Protein AF-0000000072448322 (afdb_homodimer)

InterPro domains:
  IPR011146 HIT-like domain [PS51084] (14-122)
  IPR036265 HIT-like superfamily [G3DSA:3.30.428.10] (15-160)
  IPR036265 HIT-like superfamily [SSF54197] (13-141)

Structure (mmCIF, N/CA/C/O backbone):
data_AF-0000000072448322-model_v1
#
loop_
_entity.id
_entity.type
_entity.pdbx_description
1 polymer "Adenosine 5'-monophosphoramidase HINT3-like"
#
loop_
_atom_site.group_PDB
_atom_site.id
_atom_site.type_symbol
_atom_site.label_atom_id
_atom_site.label_alt_id
_atom_site.label_comp_id
_atom_site.label_asym_id
_atom_site.label_entity_id
_atom_site.label_seq_id
_atom_site.pdbx_PDB_ins_code
_atom_site.Cartn_x
_atom_site.Cartn_y
_atom_site.Cartn_z
_atom_site.occupancy
_atom_site.B_iso_or_equiv
_atom_site.auth_seq_id
_atom_site.auth_comp_id
_atom_site.auth_asym_id
_atom_site.auth_atom_id
_atom_site.pdbx_PDB_model_num
ATOM 1 N N . MET A 1 1 ? 18.031 5.234 12.227 1 37.16 1 MET A N 1
ATOM 2 C CA . MET A 1 1 ? 16.719 5.637 11.703 1 37.16 1 MET A CA 1
ATOM 3 C C . MET A 1 1 ? 16.281 4.695 10.586 1 37.16 1 MET A C 1
ATOM 5 O O . MET A 1 1 ? 15.133 4.242 10.57 1 37.16 1 MET A O 1
ATOM 9 N N . ALA A 1 2 ? 17.234 4.391 9.703 1 49.28 2 ALA A N 1
ATOM 10 C CA . ALA A 1 2 ? 16.969 3.486 8.586 1 49.28 2 ALA A CA 1
ATOM 11 C C . ALA A 1 2 ? 16.656 2.076 9.078 1 49.28 2 ALA A C 1
ATOM 13 O O . ALA A 1 2 ? 15.719 1.437 8.609 1 49.28 2 ALA A O 1
ATOM 14 N N . ALA A 1 3 ? 17.391 1.714 10.086 1 51.31 3 ALA A N 1
ATOM 15 C CA . ALA A 1 3 ? 17.234 0.369 10.633 1 51.31 3 ALA A CA 1
ATOM 16 C C . ALA A 1 3 ? 15.867 0.202 11.289 1 51.31 3 ALA A C 1
ATOM 18 O O . ALA A 1 3 ? 15.227 -0.843 11.148 1 51.31 3 ALA A O 1
ATOM 19 N N . ALA A 1 4 ? 15.484 1.212 12.055 1 56.09 4 ALA A N 1
ATOM 20 C CA . ALA A 1 4 ? 14.18 1.17 12.703 1 56.09 4 ALA A CA 1
ATOM 21 C C . ALA A 1 4 ? 13.055 1.029 11.68 1 56.09 4 ALA A C 1
ATOM 23 O O . ALA A 1 4 ? 12.109 0.274 11.898 1 56.09 4 ALA A O 1
ATOM 24 N N . GLY A 1 5 ? 13.289 1.684 10.539 1 66.38 5 GLY A N 1
ATOM 25 C CA . GLY A 1 5 ? 12.305 1.601 9.469 1 66.38 5 GLY A CA 1
ATOM 26 C C . GLY A 1 5 ? 12.141 0.196 8.922 1 66.38 5 GLY A C 1
ATOM 27 O O . GLY A 1 5 ? 11.016 -0.284 8.758 1 66.38 5 GLY A O 1
ATOM 28 N N . LEU A 1 6 ? 13.297 -0.452 8.805 1 71.56 6 LEU A N 1
ATOM 29 C CA . LEU A 1 6 ? 13.266 -1.809 8.273 1 71.56 6 LEU A CA 1
ATOM 30 C C . LEU A 1 6 ? 12.664 -2.777 9.281 1 71.56 6 LEU A C 1
ATOM 32 O O . LEU A 1 6 ? 11.875 -3.652 8.914 1 71.56 6 LEU A O 1
ATOM 36 N N . ASN A 1 7 ? 13.016 -2.607 10.5 1 79.62 7 ASN A N 1
ATOM 37 C CA . ASN A 1 7 ? 12.492 -3.477 11.547 1 79.62 7 ASN A CA 1
ATOM 38 C C . ASN A 1 7 ? 10.969 -3.363 11.664 1 79.62 7 ASN A C 1
ATOM 40 O O . ASN A 1 7 ? 10.281 -4.371 11.805 1 79.62 7 ASN A O 1
ATOM 44 N N . ASN A 1 8 ? 10.531 -2.225 11.547 1 84.31 8 ASN A N 1
ATOM 45 C CA . ASN A 1 8 ? 9.086 -2.021 11.617 1 84.31 8 ASN A CA 1
ATOM 46 C C . ASN A 1 8 ? 8.375 -2.619 10.406 1 84.31 8 ASN A C 1
ATOM 48 O O . ASN A 1 8 ? 7.285 -3.176 10.531 1 84.31 8 ASN A O 1
ATOM 52 N N . ARG A 1 9 ? 9.117 -2.537 9.297 1 85.44 9 ARG A N 1
ATOM 53 C CA . ARG A 1 9 ? 8.531 -3.09 8.086 1 85.44 9 ARG A CA 1
ATOM 54 C C . ARG A 1 9 ? 8.336 -4.598 8.203 1 85.44 9 ARG A C 1
ATOM 56 O O . ARG A 1 9 ? 7.324 -5.137 7.758 1 85.44 9 ARG A O 1
ATOM 63 N N . ILE A 1 10 ? 9.281 -5.172 8.875 1 91.5 10 ILE A N 1
ATOM 64 C CA . ILE A 1 10 ? 9.211 -6.617 9.055 1 91.5 10 ILE A CA 1
ATOM 65 C C . ILE A 1 10 ? 8.211 -6.957 10.156 1 91.5 10 ILE A C 1
ATOM 67 O O . ILE A 1 10 ? 7.363 -7.832 9.992 1 91.5 10 ILE A O 1
ATOM 71 N N . LYS A 1 11 ? 8.297 -6.238 11.242 1 92.69 11 LYS A N 1
ATOM 72 C CA . LYS A 1 11 ? 7.484 -6.512 12.43 1 92.69 11 LYS A CA 1
ATOM 73 C C . LYS A 1 11 ? 5.996 -6.363 12.125 1 92.69 11 LYS A C 1
ATOM 75 O O . LYS A 1 11 ? 5.176 -7.125 12.641 1 92.69 11 LYS A O 1
ATOM 80 N N . PHE A 1 12 ? 5.688 -5.484 11.273 1 94.62 12 PHE A N 1
ATOM 81 C CA . PHE A 1 12 ? 4.285 -5.191 11.016 1 94.62 12 PHE A CA 1
ATOM 82 C C . PHE A 1 12 ? 3.873 -5.672 9.625 1 94.62 12 PHE A C 1
ATOM 84 O O . PHE A 1 12 ? 2.93 -5.145 9.039 1 94.62 12 PHE A O 1
ATOM 91 N N . CYS A 1 13 ? 4.555 -6.66 9.133 1 95.25 13 CYS A N 1
ATOM 92 C CA . CYS A 1 13 ? 4.23 -7.281 7.852 1 95.25 13 CYS A CA 1
ATOM 93 C C . CYS A 1 13 ? 3.502 -8.602 8.055 1 95.25 13 CYS A C 1
ATOM 95 O O . CYS A 1 13 ? 4.094 -9.578 8.531 1 95.25 13 CYS A O 1
ATOM 97 N N . ILE A 1 14 ? 2.303 -8.609 7.656 1 94.94 14 ILE A N 1
ATOM 98 C CA . ILE A 1 14 ? 1.477 -9.797 7.852 1 94.94 14 ILE A CA 1
ATOM 99 C C . ILE A 1 14 ? 2.09 -10.984 7.105 1 94.94 14 ILE A C 1
ATOM 101 O O . ILE A 1 14 ? 2.029 -12.117 7.574 1 94.94 14 ILE A O 1
ATOM 105 N N . PHE A 1 15 ? 2.771 -10.742 5.98 1 97 15 PHE A N 1
ATOM 106 C CA . PHE A 1 15 ? 3.314 -11.844 5.191 1 97 15 PHE A CA 1
ATOM 107 C C . PHE A 1 15 ? 4.625 -12.344 5.793 1 97 15 PHE A C 1
ATOM 109 O O . PHE A 1 15 ? 4.934 -13.531 5.7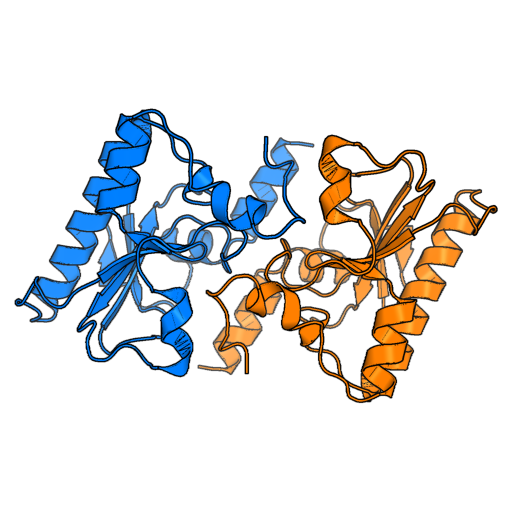19 1 97 15 PHE A O 1
ATOM 116 N N . CYS A 1 16 ? 5.348 -11.484 6.461 1 97.31 16 CYS A N 1
ATOM 117 C CA . CYS A 1 16 ? 6.461 -11.977 7.27 1 97.31 16 CYS A CA 1
ATOM 118 C C . CYS A 1 16 ? 5.961 -12.867 8.398 1 97.31 16 CYS A C 1
ATOM 120 O O . CYS A 1 16 ? 6.566 -13.906 8.688 1 97.31 16 CYS A O 1
ATOM 122 N N . HIS A 1 17 ? 4.875 -12.383 8.961 1 96.94 17 HIS A N 1
ATOM 123 C CA . HIS A 1 17 ? 4.281 -13.148 10.047 1 96.94 17 HIS A CA 1
ATOM 124 C C . HIS A 1 17 ? 3.85 -14.531 9.578 1 96.94 17 HIS A C 1
ATOM 126 O O . HIS A 1 17 ? 4.121 -15.531 10.25 1 96.94 17 HIS A O 1
ATOM 132 N N . ILE A 1 18 ? 3.271 -14.633 8.453 1 96.88 18 ILE A N 1
ATOM 133 C CA . ILE A 1 18 ? 2.834 -15.906 7.895 1 96.88 18 ILE A CA 1
ATOM 134 C C . ILE A 1 18 ? 4.051 -16.75 7.531 1 96.88 18 ILE A C 1
ATOM 136 O O . ILE A 1 18 ? 4.117 -17.938 7.871 1 96.88 18 ILE A O 1
ATOM 140 N N . ALA A 1 19 ? 5.027 -16.141 6.891 1 97.44 19 ALA A N 1
ATOM 141 C CA . ALA A 1 19 ? 6.211 -16.859 6.406 1 97.44 19 ALA A CA 1
ATOM 142 C C . ALA A 1 19 ? 7.02 -17.422 7.566 1 97.44 19 ALA A C 1
ATOM 144 O O . ALA A 1 19 ? 7.711 -18.438 7.414 1 97.44 19 ALA A O 1
ATOM 145 N N . SER A 1 20 ? 6.91 -16.797 8.688 1 95.5 20 SER A N 1
ATOM 146 C CA . SER A 1 20 ? 7.652 -17.25 9.859 1 95.5 20 SER A CA 1
ATOM 147 C C . SER A 1 20 ? 7.004 -18.484 10.484 1 95.5 20 SER A C 1
ATOM 149 O O . SER A 1 20 ? 7.617 -19.172 11.305 1 95.5 20 SER A O 1
ATOM 151 N N . GLY A 1 21 ? 5.746 -18.719 10.172 1 94.19 21 GLY A N 1
ATOM 152 C CA . GLY A 1 21 ? 5.027 -19.859 10.727 1 94.19 21 GLY A CA 1
ATOM 153 C C . GLY A 1 21 ? 4.23 -19.5 11.969 1 94.19 21 GLY A C 1
ATOM 154 O O . GLY A 1 21 ? 3.627 -20.375 12.594 1 94.19 21 GLY A O 1
ATOM 155 N N . GLU A 1 22 ? 4.18 -18.234 12.289 1 91 22 GLU A N 1
ATOM 156 C CA . GLU A 1 22 ? 3.529 -17.797 13.523 1 91 22 GLU A CA 1
ATOM 157 C C . GLU A 1 22 ? 2.031 -17.609 13.312 1 91 22 GLU A C 1
ATOM 159 O O . GLU A 1 22 ? 1.263 -17.594 14.281 1 91 22 GLU A O 1
ATOM 164 N N . ASP A 1 23 ? 1.654 -17.406 12.117 1 92.31 23 ASP A N 1
ATOM 165 C CA . ASP A 1 23 ? 0.237 -17.188 11.844 1 92.31 23 ASP A CA 1
ATOM 166 C C . ASP A 1 23 ? -0.539 -18.5 11.875 1 92.31 23 ASP A C 1
ATOM 168 O O . ASP A 1 23 ? -0.224 -19.422 11.125 1 92.31 23 ASP A O 1
ATOM 172 N N . LYS A 1 24 ? -1.585 -18.578 12.586 1 90.19 24 LYS A N 1
ATOM 173 C CA . LYS A 1 24 ? -2.352 -19.812 12.719 1 90.19 24 LYS A CA 1
ATOM 174 C C . LYS A 1 24 ? -3.564 -19.812 11.789 1 90.19 24 LYS A C 1
ATOM 176 O O . LYS A 1 24 ? -4.219 -20.844 11.609 1 90.19 24 LYS A O 1
ATOM 181 N N . GLU A 1 25 ? -3.801 -18.719 11.203 1 91.62 25 GLU A N 1
ATOM 182 C CA . GLU A 1 25 ? -5.004 -18.594 10.383 1 91.62 25 GLU A CA 1
ATOM 183 C C . GLU A 1 25 ? -4.707 -18.922 8.922 1 91.62 25 GLU A C 1
ATOM 185 O O . GLU A 1 25 ? -5.543 -19.5 8.227 1 91.62 25 GLU A O 1
ATOM 190 N N . ALA A 1 26 ? -3.475 -18.562 8.438 1 94.44 26 ALA A N 1
ATOM 191 C CA . ALA A 1 26 ? -3.125 -18.781 7.039 1 94.44 26 ALA A CA 1
ATOM 192 C C . ALA A 1 26 ? -3.072 -20.266 6.711 1 94.44 26 ALA A C 1
ATOM 194 O O . ALA A 1 26 ? -2.562 -21.062 7.5 1 94.44 26 ALA A O 1
ATOM 195 N N . GLU A 1 27 ? -3.635 -20.641 5.602 1 96.69 27 GLU A N 1
ATOM 196 C CA . GLU A 1 27 ? -3.562 -22.016 5.121 1 96.69 27 GLU A CA 1
ATOM 197 C C . GLU A 1 27 ? -2.322 -22.234 4.262 1 96.69 27 GLU A C 1
ATOM 199 O O . GLU A 1 27 ? -2.365 -22.047 3.043 1 96.69 27 GLU A O 1
ATOM 204 N N . ILE A 1 28 ? -1.322 -22.781 4.914 1 97.88 28 ILE A N 1
ATOM 205 C CA . ILE A 1 28 ? -0.071 -23.047 4.215 1 97.88 28 ILE A CA 1
ATOM 206 C C . ILE A 1 28 ? -0.202 -24.328 3.393 1 97.88 28 ILE A C 1
ATOM 208 O O . ILE A 1 28 ? -0.58 -25.375 3.922 1 97.88 28 ILE A O 1
ATOM 212 N N . VAL A 1 29 ? 0.11 -24.219 2.125 1 98.31 29 VAL A N 1
ATOM 213 C CA . VAL A 1 29 ? -0.081 -25.359 1.244 1 98.31 29 VAL A CA 1
ATOM 214 C C . VAL A 1 29 ? 1.268 -26.016 0.942 1 98.31 29 VAL A C 1
ATOM 216 O O . VAL A 1 29 ? 1.339 -27.219 0.679 1 98.31 29 VAL A O 1
ATOM 219 N N . LYS A 1 30 ? 2.291 -25.25 0.888 1 98.44 30 LYS A N 1
ATOM 220 C CA . LYS A 1 30 ? 3.646 -25.734 0.62 1 98.44 30 LYS A CA 1
ATOM 221 C C . LYS A 1 30 ? 4.688 -24.766 1.191 1 98.44 30 LYS A C 1
ATOM 223 O O . LYS A 1 30 ? 4.469 -23.562 1.215 1 98.44 30 LYS A O 1
ATOM 228 N N . LYS A 1 31 ? 5.754 -25.328 1.723 1 98.25 31 LYS A N 1
ATOM 229 C CA . LYS A 1 31 ? 6.812 -24.469 2.252 1 98.25 31 LYS A CA 1
ATOM 230 C C . LYS A 1 31 ? 8.172 -25.156 2.168 1 98.25 31 LYS A C 1
ATOM 232 O O . LYS A 1 31 ? 8.25 -26.391 2.166 1 98.25 31 LYS A O 1
ATOM 237 N N . ASN A 1 32 ? 9.203 -24.438 1.975 1 97.94 32 ASN A N 1
ATOM 238 C CA . ASN A 1 32 ? 10.586 -24.844 2.188 1 97.94 32 ASN A CA 1
ATOM 239 C C . ASN A 1 32 ? 11.375 -23.781 2.934 1 97.94 32 ASN A C 1
ATOM 241 O O . ASN A 1 32 ? 10.797 -22.891 3.574 1 97.94 32 ASN A O 1
ATOM 245 N N . GLU A 1 33 ? 12.672 -23.828 2.879 1 97.19 33 GLU A N 1
ATOM 246 C CA . GLU A 1 33 ? 13.5 -22.922 3.674 1 97.19 33 GLU A CA 1
ATOM 247 C C . GLU A 1 33 ? 13.383 -21.484 3.176 1 97.19 33 GLU A C 1
ATOM 249 O O . GLU A 1 33 ? 13.516 -20.531 3.957 1 97.19 33 GLU A O 1
ATOM 254 N N . GLU A 1 34 ? 13.016 -21.281 1.95 1 98.38 34 GLU A N 1
ATOM 255 C CA . GLU A 1 34 ? 13.133 -19.953 1.33 1 98.38 34 GLU A CA 1
ATOM 256 C C . GLU A 1 34 ? 11.758 -19.391 0.985 1 98.38 34 GLU A C 1
ATOM 258 O O . GLU A 1 34 ? 11.586 -18.172 0.896 1 98.38 34 GLU A O 1
ATOM 263 N N . LEU A 1 35 ? 10.789 -20.312 0.809 1 98.88 35 LEU A N 1
ATOM 264 C CA . LEU A 1 35 ? 9.5 -19.906 0.271 1 98.88 35 LEU A CA 1
ATOM 265 C C . LEU A 1 35 ? 8.359 -20.531 1.069 1 98.88 35 LEU A C 1
ATOM 267 O O . LEU A 1 35 ? 8.508 -21.609 1.628 1 98.88 35 LEU A O 1
ATOM 271 N N . VAL A 1 36 ? 7.281 -19.797 1.095 1 98.81 36 VAL A N 1
ATOM 272 C CA . VAL A 1 36 ? 6.02 -20.281 1.64 1 98.81 36 VAL A CA 1
ATOM 273 C C . VAL A 1 36 ? 4.891 -20.016 0.646 1 98.81 36 VAL A C 1
ATOM 275 O O . VAL A 1 36 ? 4.828 -18.953 0.039 1 98.81 36 VAL A O 1
ATOM 278 N N . CYS A 1 37 ? 4.055 -20.938 0.458 1 98.88 37 CYS A N 1
ATOM 279 C CA . CYS A 1 37 ? 2.867 -20.828 -0.379 1 98.88 37 CYS A CA 1
ATOM 280 C C . CYS A 1 37 ? 1.598 -21.016 0.442 1 98.88 37 CYS A C 1
ATOM 282 O O . CYS A 1 37 ? 1.484 -21.984 1.192 1 98.88 37 CYS A O 1
ATOM 284 N N . PHE A 1 38 ? 0.675 -20.094 0.348 1 98.75 38 PHE A N 1
ATOM 285 C CA . PHE A 1 38 ? -0.563 -20.188 1.113 1 98.75 38 PHE A CA 1
ATOM 286 C C . PHE A 1 38 ? -1.738 -19.656 0.305 1 98.75 38 PHE A C 1
ATOM 288 O O . PHE A 1 38 ? -1.545 -19.016 -0.735 1 98.75 38 PHE A O 1
ATOM 295 N N . LYS A 1 39 ? -2.918 -19.891 0.735 1 98.38 39 LYS A N 1
ATOM 296 C CA . LYS A 1 39 ? -4.125 -19.484 0.026 1 98.38 39 LYS A CA 1
ATOM 297 C C . LYS A 1 39 ? -4.41 -18 0.252 1 98.38 39 LYS A C 1
ATOM 299 O O . LYS A 1 39 ? -4.293 -17.5 1.374 1 98.38 39 LYS A O 1
ATOM 304 N N . ASP A 1 40 ? -4.66 -17.328 -0.827 1 97.56 40 ASP A N 1
ATOM 305 C CA . ASP A 1 40 ? -5.129 -15.945 -0.667 1 97.56 40 ASP A CA 1
ATOM 306 C C . ASP A 1 40 ? -6.449 -15.906 0.097 1 97.56 40 ASP A C 1
ATOM 308 O O . ASP A 1 40 ? -7.34 -16.719 -0.145 1 97.56 40 ASP A O 1
ATOM 312 N N . ILE A 1 41 ? -6.605 -14.984 0.931 1 93.75 41 ILE A N 1
ATOM 313 C CA . ILE A 1 41 ? -7.797 -14.898 1.771 1 93.75 41 ILE A CA 1
ATOM 314 C C . ILE A 1 41 ? -8.945 -14.297 0.974 1 93.75 41 ILE A C 1
ATOM 316 O O . ILE A 1 41 ? -10.109 -14.414 1.367 1 93.75 41 ILE A O 1
ATOM 320 N N . ASN A 1 42 ? -8.633 -13.547 -0.054 1 93 42 ASN A N 1
ATOM 321 C CA . ASN A 1 42 ? -9.602 -12.992 -0.985 1 93 42 ASN A CA 1
ATOM 322 C C . ASN A 1 42 ? -9.383 -13.5 -2.404 1 93 42 ASN A C 1
ATOM 324 O O . ASN A 1 42 ? -8.992 -12.734 -3.291 1 93 42 ASN A O 1
ATOM 328 N N . PRO A 1 43 ? -9.75 -14.719 -2.6 1 97.69 43 PRO A N 1
ATOM 329 C CA . PRO A 1 43 ? -9.398 -15.344 -3.877 1 97.69 43 PRO A CA 1
ATOM 330 C C . PRO A 1 43 ? -10.133 -14.711 -5.059 1 97.69 43 PRO A C 1
ATOM 332 O O . PRO A 1 43 ? -11.336 -14.453 -4.98 1 97.69 43 PRO A O 1
ATOM 335 N N . ALA A 1 44 ? -9.422 -14.453 -6.148 1 98.19 44 ALA A N 1
ATOM 336 C CA . ALA A 1 44 ? -9.969 -13.922 -7.402 1 98.19 44 ALA A CA 1
ATOM 337 C C . ALA A 1 44 ? -10.352 -15.055 -8.352 1 98.19 44 ALA A C 1
ATOM 339 O O . ALA A 1 44 ? -11.07 -14.836 -9.328 1 98.19 44 ALA A O 1
ATOM 340 N N . ALA A 1 45 ? -9.922 -16.234 -8.125 1 98.44 45 ALA A N 1
ATOM 341 C CA . ALA A 1 45 ? -10.164 -17.453 -8.898 1 98.44 45 ALA A CA 1
ATOM 342 C C . ALA A 1 45 ? -10.281 -18.672 -7.98 1 98.44 45 ALA A C 1
ATOM 344 O O . ALA A 1 45 ? -9.914 -18.609 -6.805 1 98.44 45 ALA A O 1
ATOM 345 N N . PRO A 1 46 ? -10.852 -19.766 -8.484 1 98.19 46 PRO A N 1
ATOM 346 C CA . PRO A 1 46 ? -10.992 -20.953 -7.645 1 98.19 46 PRO A CA 1
ATOM 347 C C . PRO A 1 46 ? -9.672 -21.375 -7 1 98.19 46 PRO A C 1
ATOM 349 O O . PRO A 1 46 ? -9.648 -21.766 -5.828 1 98.19 46 PRO A O 1
ATOM 352 N N . HIS A 1 47 ? -8.633 -21.391 -7.723 1 98.62 47 HIS A N 1
ATOM 353 C CA . HIS A 1 47 ? -7.289 -21.547 -7.18 1 98.62 47 HIS A CA 1
ATOM 354 C C . HIS A 1 47 ? -6.523 -20.234 -7.184 1 98.62 47 HIS A C 1
ATOM 356 O O . HIS A 1 47 ? -6.273 -19.656 -8.242 1 98.62 47 HIS A O 1
ATOM 362 N N . HIS A 1 48 ? -6.285 -19.688 -6.043 1 98.88 48 HIS A N 1
ATOM 363 C CA . HIS A 1 48 ? -5.516 -18.469 -5.852 1 98.88 48 HIS A CA 1
ATOM 364 C C . HIS A 1 48 ? -4.559 -18.594 -4.668 1 98.88 48 HIS A C 1
ATOM 366 O O . HIS A 1 48 ? -4.988 -18.578 -3.514 1 98.88 48 HIS A O 1
ATOM 372 N N . TYR A 1 49 ? -3.354 -18.781 -4.965 1 98.88 49 TYR A N 1
ATOM 373 C CA . TYR A 1 49 ? -2.295 -18.984 -3.98 1 98.88 49 TYR A CA 1
ATOM 374 C C . TYR A 1 49 ? -1.263 -17.859 -4.062 1 98.88 49 TYR A C 1
ATOM 376 O O . TYR A 1 49 ? -1.1 -17.234 -5.109 1 98.88 49 TYR A O 1
ATOM 384 N N . LEU A 1 50 ? -0.649 -17.641 -2.988 1 98.94 50 LEU A N 1
ATOM 385 C CA . LEU A 1 50 ? 0.45 -16.688 -2.9 1 98.94 50 LEU A CA 1
ATOM 386 C C . LEU A 1 50 ? 1.753 -17.391 -2.535 1 98.94 50 LEU A C 1
ATOM 388 O O . LEU A 1 50 ? 1.794 -18.172 -1.587 1 98.94 50 LEU A O 1
ATOM 392 N N . VAL A 1 51 ? 2.732 -17.172 -3.328 1 98.94 51 VAL A N 1
ATOM 393 C CA . VAL A 1 51 ? 4.074 -17.641 -2.986 1 98.94 51 VAL A CA 1
ATOM 394 C C . VAL A 1 51 ? 4.918 -16.469 -2.494 1 98.94 51 VAL A C 1
ATOM 396 O O . VAL A 1 51 ? 5.078 -15.469 -3.201 1 98.94 51 VAL A O 1
ATOM 399 N N . VAL A 1 52 ? 5.492 -16.594 -1.316 1 98.81 52 VAL A N 1
ATOM 400 C CA . VAL A 1 52 ? 6.184 -15.477 -0.685 1 98.81 52 VAL A CA 1
ATOM 401 C C . VAL A 1 52 ? 7.562 -15.922 -0.208 1 98.81 52 VAL A C 1
ATOM 403 O O . VAL A 1 52 ? 7.715 -17.031 0.327 1 98.81 52 VAL A O 1
ATOM 406 N N . PRO A 1 53 ? 8.633 -15.094 -0.454 1 98.81 53 PRO A N 1
ATOM 407 C CA . PRO A 1 53 ? 9.914 -15.406 0.193 1 98.81 53 PRO A CA 1
ATOM 408 C C . PRO A 1 53 ? 9.867 -15.219 1.708 1 98.81 53 PRO A C 1
ATOM 410 O O . PRO A 1 53 ? 9.117 -14.375 2.207 1 98.81 53 PRO A O 1
ATOM 413 N N . THR A 1 54 ? 10.664 -16 2.432 1 98.19 54 THR A N 1
ATOM 414 C CA . THR A 1 54 ? 10.766 -15.852 3.879 1 98.19 54 THR A CA 1
ATOM 415 C C . THR A 1 54 ? 11.508 -14.562 4.238 1 98.19 54 THR A C 1
ATOM 417 O O . THR A 1 54 ? 11.273 -13.984 5.301 1 98.19 54 THR A O 1
ATOM 420 N N . GLN A 1 55 ? 12.383 -14.211 3.33 1 97.19 55 GLN A N 1
ATOM 421 C CA . GLN A 1 55 ? 13.023 -12.906 3.479 1 97.19 55 GLN A CA 1
ATOM 422 C C . GLN A 1 55 ? 12.094 -11.781 3.02 1 97.19 55 GLN A C 1
ATOM 424 O O . GLN A 1 55 ? 11.43 -11.898 1.989 1 97.19 55 GLN A O 1
ATOM 429 N N . HIS A 1 56 ? 12.086 -10.742 3.799 1 97.62 56 HIS A N 1
ATOM 430 C CA . HIS A 1 56 ? 11.227 -9.617 3.438 1 97.62 56 HIS A CA 1
ATOM 431 C C . HIS A 1 56 ? 11.812 -8.828 2.273 1 97.62 56 HIS A C 1
ATOM 433 O O . HIS A 1 56 ? 12.867 -8.211 2.406 1 97.62 56 HIS A O 1
ATOM 439 N N . ILE A 1 57 ? 11.195 -8.93 1.147 1 97.06 57 ILE A N 1
ATOM 440 C CA . ILE A 1 57 ? 11.406 -8.086 -0.02 1 97.06 57 ILE A CA 1
ATOM 441 C C . ILE A 1 57 ? 10.141 -7.285 -0.32 1 97.06 57 ILE A C 1
ATOM 443 O O . ILE A 1 57 ? 9.055 -7.852 -0.416 1 97.06 57 ILE A O 1
ATOM 447 N N . VAL A 1 58 ? 10.227 -6.055 -0.543 1 95.38 58 VAL A N 1
ATOM 448 C CA . VAL A 1 58 ? 9.07 -5.164 -0.529 1 95.38 58 VAL A CA 1
ATOM 449 C C . VAL A 1 58 ? 8.172 -5.461 -1.728 1 95.38 58 VAL A C 1
ATOM 451 O O . VAL A 1 58 ? 6.969 -5.672 -1.571 1 95.38 58 VAL A O 1
ATOM 454 N N . SER A 1 59 ? 8.672 -5.41 -2.904 1 95.31 59 SER A N 1
ATOM 455 C CA . SER A 1 59 ? 7.906 -5.582 -4.133 1 95.31 59 SER A CA 1
ATOM 456 C C . SER A 1 59 ? 8.805 -5.98 -5.297 1 95.31 59 SER A C 1
ATOM 458 O O . SER A 1 59 ? 10.016 -6.148 -5.121 1 95.31 59 SER A O 1
ATOM 460 N N . CYS A 1 60 ? 8.148 -6.109 -6.449 1 95.5 60 CYS A N 1
ATOM 461 C CA . CYS A 1 60 ? 8.93 -6.48 -7.621 1 95.5 60 CYS A CA 1
ATOM 462 C C . CYS A 1 60 ? 9.883 -5.359 -8.023 1 95.5 60 CYS A C 1
ATOM 464 O O . CYS A 1 60 ? 10.883 -5.602 -8.703 1 95.5 60 CYS A O 1
ATOM 466 N N . SER A 1 61 ? 9.648 -4.141 -7.586 1 91.62 61 SER A N 1
ATOM 467 C CA . SER A 1 61 ? 10.516 -3.01 -7.902 1 91.62 61 SER A CA 1
ATOM 468 C C . SER A 1 61 ? 11.828 -3.086 -7.133 1 91.62 61 SER A C 1
ATOM 470 O O . SER A 1 61 ? 12.789 -2.389 -7.465 1 91.62 61 SER A O 1
ATOM 472 N N . SER A 1 62 ? 11.859 -3.895 -6.129 1 93.69 62 SER A N 1
ATOM 473 C CA . SER A 1 62 ? 13.062 -4.035 -5.312 1 93.69 62 SER A CA 1
ATOM 474 C C . SER A 1 62 ? 13.992 -5.105 -5.875 1 93.69 62 SER A C 1
ATOM 476 O O . SER A 1 62 ? 15.086 -5.316 -5.352 1 93.69 62 SER A O 1
ATOM 478 N N . LEU A 1 63 ? 13.609 -5.77 -6.918 1 95.5 63 LEU A N 1
ATOM 479 C CA . LEU A 1 63 ? 14.367 -6.895 -7.457 1 95.5 63 LEU A CA 1
ATOM 480 C C . LEU A 1 63 ? 15.469 -6.41 -8.398 1 95.5 63 LEU A C 1
ATOM 482 O O . LEU A 1 63 ? 15.328 -5.363 -9.031 1 95.5 63 LEU A O 1
ATOM 486 N N . GLN A 1 64 ? 16.484 -7.199 -8.375 1 94.38 64 GLN A N 1
ATOM 487 C CA . GLN A 1 64 ? 17.609 -7.008 -9.273 1 94.38 64 GLN A CA 1
ATOM 488 C C . GLN A 1 64 ? 17.938 -8.289 -10.039 1 94.38 64 GLN A C 1
ATOM 490 O O . GLN A 1 64 ? 17.266 -9.312 -9.852 1 94.38 64 GLN A O 1
ATOM 495 N N . LYS A 1 65 ? 18.922 -8.203 -10.852 1 95.19 65 LYS A N 1
ATOM 496 C CA . LYS A 1 65 ? 19.297 -9.344 -11.68 1 95.19 65 LYS A CA 1
ATOM 497 C C . LYS A 1 65 ? 19.609 -10.57 -10.828 1 95.19 65 LYS A C 1
ATOM 499 O O . LYS A 1 65 ? 19.328 -11.703 -11.234 1 95.19 65 LYS A O 1
ATOM 504 N N . GLU A 1 66 ? 20.109 -10.352 -9.672 1 95.75 66 GLU A N 1
ATOM 505 C CA . GLU A 1 66 ? 20.5 -11.453 -8.789 1 95.75 66 GLU A CA 1
ATOM 506 C C . GLU A 1 66 ? 19.266 -12.188 -8.266 1 95.75 66 GLU A C 1
ATOM 508 O O . GLU A 1 66 ? 19.375 -13.289 -7.715 1 95.75 66 GLU A O 1
ATOM 513 N N . HIS A 1 67 ? 18.125 -11.594 -8.477 1 97.12 67 HIS A N 1
ATOM 514 C CA . HIS A 1 67 ? 16.891 -12.172 -7.945 1 97.12 67 HIS A CA 1
ATOM 515 C C . HIS A 1 67 ? 16.156 -12.961 -9.023 1 97.12 67 HIS A C 1
ATOM 517 O O . HIS A 1 67 ? 15.078 -13.516 -8.766 1 97.12 67 HIS A O 1
ATOM 523 N N . ILE A 1 68 ? 16.641 -13.055 -10.18 1 97.56 68 ILE A N 1
ATOM 524 C CA . ILE A 1 68 ? 15.984 -13.758 -11.273 1 97.56 68 ILE A CA 1
ATOM 525 C C . ILE A 1 68 ? 15.711 -15.203 -10.867 1 97.56 68 ILE A C 1
ATOM 527 O O . ILE A 1 68 ? 14.625 -15.734 -11.102 1 97.56 68 ILE A O 1
ATOM 531 N N . SER A 1 69 ? 16.672 -15.844 -10.273 1 98.25 69 SER A N 1
ATOM 532 C CA . SER A 1 69 ? 16.516 -17.219 -9.844 1 98.25 69 SER A CA 1
ATOM 533 C C . SER A 1 69 ? 15.43 -17.344 -8.781 1 98.25 69 SER A C 1
ATOM 535 O O . SER A 1 69 ? 14.727 -18.359 -8.727 1 98.25 69 SER A O 1
ATOM 537 N N . LEU A 1 70 ? 15.367 -16.391 -7.895 1 98.5 70 LEU A N 1
ATOM 538 C CA . LEU A 1 70 ? 14.312 -16.375 -6.891 1 98.5 70 LEU A CA 1
ATOM 539 C C . LEU A 1 70 ? 12.938 -16.375 -7.547 1 98.5 70 LEU A C 1
ATOM 541 O O . LEU A 1 70 ? 12.07 -17.188 -7.188 1 98.5 70 LEU A O 1
ATOM 545 N N . VAL A 1 71 ? 12.727 -15.508 -8.539 1 98.62 71 VAL A N 1
ATOM 546 C CA . VAL A 1 71 ? 11.453 -15.414 -9.25 1 98.62 71 VAL A CA 1
ATOM 547 C C . VAL A 1 71 ? 11.125 -16.75 -9.906 1 98.62 71 VAL A C 1
ATOM 549 O O . VAL A 1 71 ? 9.977 -17.203 -9.875 1 98.62 71 VAL A O 1
ATOM 552 N N . LYS A 1 72 ? 12.133 -17.375 -10.461 1 98.69 72 LYS A N 1
ATOM 553 C CA . LYS A 1 72 ? 11.953 -18.672 -11.086 1 98.69 72 LYS A CA 1
ATOM 554 C C . LYS A 1 72 ? 11.508 -19.719 -10.07 1 98.69 72 LYS A C 1
ATOM 556 O O . LYS A 1 72 ? 10.594 -20.5 -10.328 1 98.69 72 LYS A O 1
ATOM 561 N N . ARG A 1 73 ? 12.164 -19.75 -8.922 1 98.88 73 ARG A N 1
ATOM 562 C CA . ARG A 1 73 ? 11.828 -20.719 -7.879 1 98.88 73 ARG A CA 1
ATOM 563 C C . ARG A 1 73 ? 10.422 -20.469 -7.344 1 98.88 73 ARG A C 1
ATOM 565 O O . ARG A 1 73 ? 9.695 -21.406 -7.023 1 98.88 73 ARG A O 1
ATOM 572 N N . MET A 1 74 ? 10.008 -19.25 -7.258 1 98.94 74 MET A N 1
ATOM 573 C CA . MET A 1 74 ? 8.648 -18.922 -6.844 1 98.94 74 MET A CA 1
ATOM 574 C C . MET A 1 74 ? 7.633 -19.484 -7.836 1 98.94 74 MET A C 1
ATOM 576 O O . MET A 1 74 ? 6.637 -20.094 -7.434 1 98.94 74 MET A O 1
ATOM 580 N N . ALA A 1 75 ? 7.918 -19.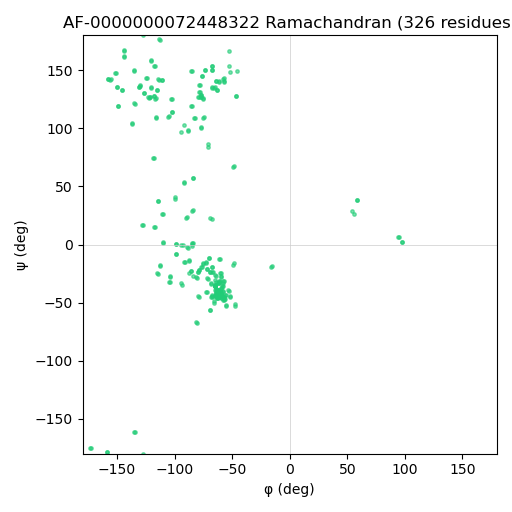281 -9.102 1 98.81 75 ALA A N 1
ATOM 581 C CA . ALA A 1 75 ? 7.027 -19.797 -10.141 1 98.81 75 ALA A CA 1
ATOM 582 C C . ALA A 1 75 ? 6.953 -21.312 -10.102 1 98.81 75 ALA A C 1
ATOM 584 O O . ALA A 1 75 ? 5.875 -21.891 -10.25 1 98.81 75 ALA A O 1
ATOM 585 N N . GLU A 1 76 ? 8.07 -21.953 -9.93 1 98.69 76 GLU A N 1
ATOM 586 C CA . GLU A 1 76 ? 8.125 -23.406 -9.859 1 98.69 76 GLU A CA 1
ATOM 587 C C . GLU A 1 76 ? 7.277 -23.938 -8.703 1 98.69 76 GLU A C 1
ATOM 589 O O . GLU A 1 76 ? 6.543 -24.922 -8.859 1 98.69 76 GLU A O 1
ATOM 594 N N . MET A 1 77 ? 7.41 -23.297 -7.594 1 98.88 77 MET A N 1
ATOM 595 C CA . MET A 1 77 ? 6.59 -23.703 -6.461 1 98.88 77 MET A CA 1
ATOM 596 C C . MET A 1 77 ? 5.105 -23.516 -6.762 1 98.88 77 MET A C 1
ATOM 598 O O . MET A 1 77 ? 4.285 -24.375 -6.445 1 98.88 77 MET A O 1
ATOM 602 N N . GLY A 1 78 ? 4.754 -22.359 -7.355 1 98.75 78 GLY A N 1
ATOM 603 C CA . GLY A 1 78 ? 3.371 -22.125 -7.734 1 98.75 78 GLY A CA 1
ATOM 604 C C . GLY A 1 78 ? 2.814 -23.203 -8.648 1 98.75 78 GLY A C 1
ATOM 605 O O . GLY A 1 78 ? 1.702 -23.703 -8.43 1 98.75 78 GLY A O 1
ATOM 606 N N . LYS A 1 79 ? 3.578 -23.594 -9.609 1 98.38 79 LYS A N 1
ATOM 607 C CA . LYS A 1 79 ? 3.172 -24.641 -10.539 1 98.38 79 LYS A CA 1
ATOM 608 C C . LYS A 1 79 ? 2.992 -25.984 -9.812 1 98.38 79 LYS A C 1
ATOM 610 O O . LYS A 1 79 ? 2.037 -26.719 -10.078 1 98.38 79 LYS A O 1
ATOM 615 N N . ALA A 1 80 ? 3.939 -26.234 -8.961 1 98.38 80 ALA A N 1
ATOM 616 C CA . ALA A 1 80 ? 3.865 -27.484 -8.203 1 98.38 80 ALA A CA 1
ATOM 617 C C . ALA A 1 80 ? 2.588 -27.547 -7.367 1 98.38 80 ALA A C 1
ATOM 619 O O . ALA A 1 80 ? 1.945 -28.594 -7.281 1 98.38 80 ALA A O 1
ATOM 620 N N . VAL A 1 81 ? 2.254 -26.453 -6.754 1 98.69 81 VAL A N 1
ATOM 621 C CA . VAL A 1 81 ? 1.057 -26.391 -5.922 1 98.69 81 VAL A CA 1
ATOM 622 C C . VAL A 1 81 ? -0.182 -26.641 -6.781 1 98.69 81 VAL A C 1
ATOM 624 O O . VAL A 1 81 ? -1.068 -27.406 -6.398 1 98.69 81 VAL A O 1
ATOM 627 N N . LEU A 1 82 ? -0.237 -25.984 -7.965 1 98.5 82 LEU A N 1
ATOM 628 C CA . LEU A 1 82 ? -1.363 -26.219 -8.859 1 98.5 82 LEU A CA 1
ATOM 629 C C . LEU A 1 82 ? -1.45 -27.703 -9.25 1 98.5 82 LEU A C 1
ATOM 631 O O . LEU A 1 82 ? -2.533 -28.281 -9.227 1 98.5 82 LEU A O 1
ATOM 635 N N . HIS A 1 83 ? -0.341 -28.266 -9.602 1 97.75 83 HIS A N 1
ATOM 636 C CA . HIS A 1 83 ? -0.293 -29.688 -9.961 1 97.75 83 HIS A CA 1
ATOM 637 C C . HIS A 1 83 ? -0.805 -30.547 -8.82 1 97.75 83 HIS A C 1
ATOM 639 O O . HIS A 1 83 ? -1.612 -31.453 -9.039 1 97.75 83 HIS A O 1
ATOM 645 N N . ASP A 1 84 ? -0.306 -30.234 -7.637 1 97.75 84 ASP A N 1
ATOM 646 C CA . ASP A 1 84 ? -0.72 -31 -6.457 1 97.75 84 ASP A CA 1
ATOM 647 C C . ASP A 1 84 ? -2.229 -30.891 -6.246 1 97.75 84 ASP A C 1
ATOM 649 O O . ASP A 1 84 ? -2.838 -31.797 -5.656 1 97.75 84 ASP A O 1
ATOM 653 N N . GLN A 1 85 ? -2.844 -29.828 -6.742 1 97.38 85 GLN A N 1
ATOM 654 C CA . GLN A 1 85 ? -4.273 -29.609 -6.566 1 97.38 85 GLN A CA 1
ATOM 655 C C . GLN A 1 85 ? -5.066 -30.172 -7.746 1 97.38 85 GLN A C 1
ATOM 657 O O . GLN A 1 85 ? -6.273 -29.938 -7.852 1 97.38 85 GLN A O 1
ATOM 662 N N . GLY A 1 86 ? -4.355 -30.75 -8.727 1 96.62 86 GLY A N 1
ATOM 663 C CA . GLY A 1 86 ? -5.012 -31.438 -9.836 1 96.62 86 GLY A CA 1
ATOM 664 C C . GLY A 1 86 ? -5.133 -30.562 -11.078 1 96.62 86 GLY A C 1
ATOM 665 O O . GLY A 1 86 ? -5.801 -30.953 -12.039 1 96.62 86 GLY A O 1
ATOM 666 N N . ILE A 1 87 ? -4.594 -29.375 -10.961 1 96.25 87 ILE A N 1
ATOM 667 C CA . ILE A 1 87 ? -4.586 -28.516 -12.133 1 96.25 87 ILE A CA 1
ATOM 668 C C . ILE A 1 87 ? -3.41 -28.875 -13.039 1 96.25 87 ILE A C 1
ATOM 670 O O . ILE A 1 87 ? -2.254 -28.609 -12.695 1 96.25 87 ILE A O 1
ATOM 674 N N . THR A 1 88 ? -3.75 -29.453 -14.141 1 90.88 88 THR A N 1
ATOM 675 C CA . THR A 1 88 ? -2.68 -29.938 -15 1 90.88 88 THR A CA 1
ATOM 676 C C . THR A 1 88 ? -2.627 -29.141 -16.297 1 90.88 88 THR A C 1
ATOM 678 O O . THR A 1 88 ? -1.643 -29.219 -17.047 1 90.88 88 THR A O 1
ATOM 681 N N . ASP A 1 89 ? -3.736 -28.422 -16.625 1 91.69 89 ASP A N 1
ATOM 682 C CA . ASP A 1 89 ? -3.727 -27.562 -17.797 1 91.69 89 ASP A CA 1
ATOM 683 C C . ASP A 1 89 ? -2.971 -26.266 -17.531 1 91.69 89 ASP A C 1
ATOM 685 O O . ASP A 1 89 ? -3.527 -25.312 -16.984 1 91.69 89 ASP A O 1
ATOM 689 N N . MET A 1 90 ? -1.809 -26.172 -17.953 1 90.12 90 MET A N 1
ATOM 690 C CA . ME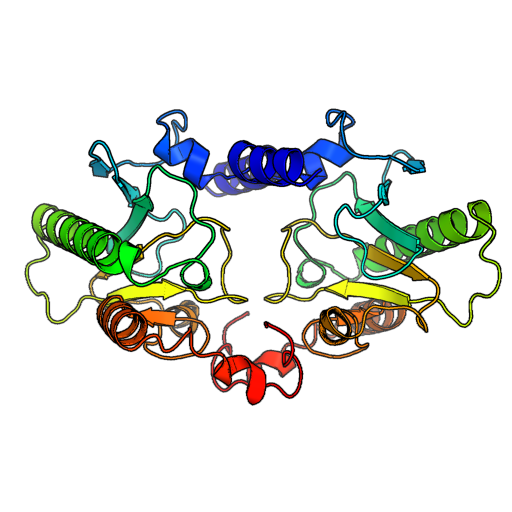T A 1 90 ? -0.941 -25.047 -17.641 1 90.12 90 MET A CA 1
ATOM 691 C C . MET A 1 90 ? -1.19 -23.891 -18.625 1 90.12 90 MET A C 1
ATOM 693 O O . MET A 1 90 ? -0.613 -22.812 -18.484 1 90.12 90 MET A O 1
ATOM 697 N N . THR A 1 91 ? -2.129 -24.078 -19.547 1 93.12 91 THR A N 1
ATOM 698 C CA . THR A 1 91 ? -2.439 -23 -20.484 1 93.12 91 THR A CA 1
ATOM 699 C C . THR A 1 91 ? -3.498 -22.062 -19.906 1 93.12 91 THR A C 1
ATOM 701 O O . THR A 1 91 ? -3.713 -20.969 -20.422 1 93.12 91 THR A O 1
ATOM 704 N N . ASP A 1 92 ? -4.117 -22.5 -18.891 1 96.81 92 ASP A N 1
ATOM 705 C CA . ASP A 1 92 ? -5.18 -21.703 -18.281 1 96.81 92 ASP A CA 1
ATOM 706 C C . ASP A 1 92 ? -4.793 -21.25 -16.875 1 96.81 92 ASP A C 1
ATOM 708 O O . ASP A 1 92 ? -5.59 -21.359 -15.945 1 96.81 92 ASP A O 1
ATOM 712 N N . ILE A 1 93 ? -3.535 -20.906 -16.656 1 98.31 93 ILE A N 1
ATOM 713 C CA . ILE A 1 93 ? -3.062 -20.391 -15.383 1 98.31 93 ILE A CA 1
ATOM 714 C C . ILE A 1 93 ? -2.463 -19 -15.57 1 98.31 93 ILE A C 1
ATOM 716 O O . ILE A 1 93 ? -2.115 -18.609 -16.688 1 98.31 93 ILE A O 1
ATOM 720 N N . ARG A 1 94 ? -2.395 -18.219 -14.555 1 98.31 94 ARG A N 1
ATOM 721 C CA . ARG A 1 94 ? -1.754 -16.906 -14.531 1 98.31 94 ARG A CA 1
ATOM 722 C C . ARG A 1 94 ? -0.889 -16.75 -13.281 1 98.31 94 ARG A C 1
ATOM 724 O O . ARG A 1 94 ? -1.356 -16.969 -12.164 1 98.31 94 ARG A O 1
ATOM 731 N N . MET A 1 95 ? 0.374 -16.516 -13.484 1 98.81 95 MET A N 1
ATOM 732 C CA . MET A 1 95 ? 1.315 -16.234 -12.398 1 98.81 95 MET A CA 1
ATOM 733 C C . MET A 1 95 ? 2.004 -14.898 -12.594 1 98.81 95 MET A C 1
ATOM 735 O O . MET A 1 95 ? 2.539 -14.617 -13.672 1 98.81 95 MET A O 1
ATOM 739 N N . GLY A 1 96 ? 1.936 -14.031 -11.586 1 98.69 96 GLY A N 1
ATOM 740 C CA . GLY A 1 96 ? 2.555 -12.727 -11.719 1 98.69 96 GLY A CA 1
ATOM 741 C C . GLY A 1 96 ? 2.541 -11.922 -10.438 1 98.69 96 GLY A C 1
ATOM 742 O O . GLY A 1 96 ? 2.229 -12.461 -9.367 1 98.69 96 GLY A O 1
ATOM 743 N N . PHE A 1 97 ? 2.99 -10.734 -10.531 1 98.38 97 PHE A N 1
ATOM 744 C CA . PHE A 1 97 ? 3.166 -9.828 -9.398 1 98.38 97 PHE A CA 1
ATOM 745 C C . PHE A 1 97 ? 2.416 -8.523 -9.625 1 98.38 97 PHE A C 1
ATOM 747 O O . PHE A 1 97 ? 2.381 -8.008 -10.742 1 98.38 97 PHE A O 1
ATOM 754 N N . HIS A 1 98 ? 1.881 -8.039 -8.547 1 96.56 98 HIS A N 1
ATOM 755 C CA . HIS A 1 98 ? 1.44 -6.648 -8.602 1 96.56 98 HIS A CA 1
ATOM 756 C C . HIS A 1 98 ? 2.629 -5.691 -8.57 1 96.56 98 HIS A C 1
ATOM 758 O O . HIS A 1 98 ? 3.641 -5.969 -7.926 1 96.56 98 HIS A O 1
ATOM 764 N N . GLN A 1 99 ? 2.387 -4.555 -9.219 1 93.44 99 GLN A N 1
ATOM 765 C CA . GLN A 1 99 ? 3.418 -3.525 -9.289 1 93.44 99 GLN A CA 1
ATOM 766 C C . GLN A 1 99 ? 3.027 -2.301 -8.461 1 93.44 99 GLN A C 1
ATOM 768 O O . GLN A 1 99 ? 1.857 -1.915 -8.43 1 93.44 99 GLN A O 1
ATOM 773 N N . PRO A 1 100 ? 4.078 -1.732 -7.801 1 90.25 100 PRO A N 1
ATOM 774 C CA . PRO A 1 100 ? 3.754 -0.448 -7.18 1 90.25 100 PRO A CA 1
ATOM 775 C C . PRO A 1 100 ? 3.232 0.581 -8.18 1 90.25 100 PRO A C 1
ATOM 777 O O . PRO A 1 100 ? 3.707 0.633 -9.32 1 90.25 100 PRO A O 1
ATOM 780 N N . PRO A 1 101 ? 2.178 1.521 -7.785 1 88.81 101 PRO A N 1
ATOM 781 C CA . PRO A 1 101 ? 1.577 1.632 -6.453 1 88.81 101 PRO A CA 1
ATOM 782 C C . PRO A 1 101 ? 0.365 0.721 -6.273 1 88.81 101 PRO A C 1
ATOM 784 O O . PRO A 1 101 ? -0.501 0.997 -5.441 1 88.81 101 PRO A O 1
ATOM 787 N N . PHE A 1 102 ? 0.241 -0.354 -7.031 1 91.38 102 PHE A N 1
ATOM 788 C CA . PHE A 1 102 ? -0.932 -1.22 -7.012 1 91.38 102 PHE A CA 1
ATOM 789 C C . PHE A 1 102 ? -0.674 -2.461 -6.164 1 91.38 102 PHE A C 1
ATOM 791 O O . PHE A 1 102 ? -1.057 -3.568 -6.547 1 91.38 102 PHE A O 1
ATOM 798 N N . ILE A 1 103 ? 0.006 -2.227 -5.078 1 93.5 103 ILE A N 1
ATOM 799 C CA . ILE A 1 103 ? 0.263 -3.309 -4.137 1 93.5 103 ILE A CA 1
ATOM 800 C C . ILE A 1 103 ? -0.479 -3.041 -2.828 1 93.5 103 ILE A C 1
ATOM 802 O O . ILE A 1 103 ? -0.586 -1.893 -2.393 1 93.5 103 ILE A O 1
ATOM 806 N N . SER A 1 104 ? -1.008 -4.117 -2.232 1 90.5 104 SER A N 1
ATOM 807 C CA . SER A 1 104 ? -1.745 -3.959 -0.984 1 90.5 104 SER A CA 1
ATOM 808 C C . SER A 1 104 ? -0.914 -4.414 0.21 1 90.5 104 SER A C 1
ATOM 810 O O . SER A 1 104 ? -1.214 -4.062 1.353 1 90.5 104 SER A O 1
ATOM 812 N N . VAL A 1 105 ? -0.018 -5.312 -0.029 1 94.38 105 VAL A N 1
ATOM 813 C CA . VAL A 1 105 ? 0.9 -5.816 0.986 1 94.38 105 VAL A CA 1
ATOM 814 C C . VAL A 1 105 ? 2.342 -5.574 0.546 1 94.38 105 VAL A C 1
ATOM 816 O O . VAL A 1 105 ? 2.715 -5.891 -0.586 1 94.38 105 VAL A O 1
ATOM 819 N N . ASN A 1 106 ? 3.094 -4.938 1.431 1 94.56 106 ASN A N 1
ATOM 820 C CA . ASN A 1 106 ? 4.469 -4.586 1.093 1 94.56 106 ASN A CA 1
ATOM 821 C C . ASN A 1 106 ? 5.426 -5.746 1.348 1 94.56 106 ASN A C 1
ATOM 823 O O . ASN A 1 106 ? 6.395 -5.609 2.092 1 94.56 106 ASN A O 1
ATOM 827 N N . HIS A 1 107 ? 5.16 -6.801 0.75 1 97.88 107 HIS A N 1
ATOM 828 C CA . HIS A 1 107 ? 5.973 -8.008 0.729 1 97.88 107 HIS A CA 1
ATOM 829 C C . HIS A 1 107 ? 5.805 -8.766 -0.583 1 97.88 107 HIS A C 1
ATOM 831 O O . HIS A 1 107 ? 4.691 -9.164 -0.937 1 97.88 107 HIS A O 1
ATOM 837 N N . LEU A 1 108 ? 6.934 -8.883 -1.254 1 98.5 108 LEU A N 1
ATOM 838 C CA . LEU A 1 108 ? 6.91 -9.547 -2.551 1 98.5 108 LEU A CA 1
ATOM 839 C C . LEU A 1 108 ? 6.125 -10.852 -2.479 1 98.5 108 LEU A C 1
ATOM 841 O O . LEU A 1 108 ? 6.34 -11.664 -1.573 1 98.5 108 LEU A O 1
ATOM 845 N N . HIS A 1 109 ? 5.168 -11.031 -3.352 1 98.88 109 HIS A N 1
ATOM 846 C CA . HIS A 1 109 ? 4.434 -12.289 -3.41 1 98.88 109 HIS A CA 1
ATOM 847 C C . HIS A 1 109 ? 3.951 -12.578 -4.828 1 98.88 109 HIS A C 1
ATOM 849 O O . HIS A 1 109 ? 3.482 -11.672 -5.523 1 98.88 109 HIS A O 1
ATOM 855 N N . LEU A 1 110 ? 4.09 -13.789 -5.328 1 98.94 110 LEU A N 1
ATOM 856 C CA . LEU A 1 110 ? 3.604 -14.281 -6.613 1 98.94 110 LEU A CA 1
ATOM 857 C C . LEU A 1 110 ? 2.156 -14.75 -6.5 1 98.94 110 LEU A C 1
ATOM 859 O O . LEU A 1 110 ? 1.834 -15.586 -5.66 1 98.94 110 LEU A O 1
ATOM 863 N N . HIS A 1 111 ? 1.319 -14.109 -7.262 1 98.94 111 HIS A N 1
ATOM 864 C CA . HIS A 1 111 ? -0.04 -14.617 -7.41 1 98.94 111 HIS A CA 1
ATOM 865 C C . HIS A 1 111 ? -0.084 -15.812 -8.359 1 98.94 111 HIS A C 1
ATOM 867 O O . HIS A 1 111 ? 0.412 -15.734 -9.484 1 98.94 111 HIS A O 1
ATOM 873 N N . VAL A 1 112 ? -0.659 -16.891 -7.906 1 98.94 112 VAL A N 1
ATOM 874 C CA . VAL A 1 112 ? -0.88 -18.094 -8.688 1 98.94 112 VAL A CA 1
ATOM 875 C C . VAL A 1 112 ? -2.379 -18.344 -8.852 1 98.94 112 VAL A C 1
ATOM 877 O O . VAL A 1 112 ? -3.062 -18.734 -7.902 1 98.94 112 VAL A O 1
ATOM 880 N N . LEU A 1 113 ? -2.84 -18.125 -10.133 1 98.81 113 LEU A N 1
ATOM 881 C CA . LEU A 1 113 ? -4.281 -18.156 -10.367 1 98.81 113 LEU A CA 1
ATOM 882 C C . LEU A 1 113 ? -4.641 -19.234 -11.375 1 98.81 113 LEU A C 1
ATOM 884 O O . LEU A 1 113 ? -3.947 -19.406 -12.383 1 98.81 113 LEU A O 1
ATOM 888 N N . ALA A 1 114 ? -5.68 -20 -11.062 1 98.62 114 ALA A N 1
ATOM 889 C CA . ALA A 1 114 ? -6.203 -21.016 -11.969 1 98.62 114 ALA A CA 1
ATOM 890 C C . ALA A 1 114 ? -7.652 -21.359 -11.641 1 98.62 114 ALA A C 1
ATOM 892 O O . ALA A 1 114 ? -8.047 -21.359 -10.477 1 98.62 114 ALA A O 1
ATOM 893 N N . PRO A 1 115 ? -8.477 -21.594 -12.727 1 98.25 115 PRO A N 1
ATOM 894 C CA . PRO A 1 115 ? -8.195 -21.25 -14.117 1 98.25 115 PRO A CA 1
ATOM 895 C C . PRO A 1 115 ? -8.383 -19.75 -14.406 1 98.25 115 PRO A C 1
ATOM 897 O O . PRO A 1 115 ? -9.203 -19.094 -13.758 1 98.25 115 PRO A O 1
ATOM 900 N N . VAL A 1 116 ? -7.594 -19.188 -15.258 1 97.69 116 VAL A N 1
ATOM 901 C CA . VAL A 1 116 ? -7.676 -17.781 -15.633 1 97.69 116 VAL A CA 1
ATOM 902 C C . VAL A 1 116 ? -9.094 -17.453 -16.094 1 97.69 116 VAL A C 1
ATOM 904 O O . VAL A 1 116 ? -9.609 -16.375 -15.812 1 97.69 116 VAL A O 1
ATOM 907 N N . SER A 1 117 ? -9.68 -18.312 -16.781 1 96.31 117 SER A N 1
ATOM 908 C CA . SER A 1 117 ? -11 -18.125 -17.375 1 96.31 117 SER A CA 1
ATOM 909 C C . SER A 1 117 ? -12.055 -17.891 -16.297 1 96.31 117 SER A C 1
ATOM 911 O O . SER A 1 117 ? -13.172 -17.469 -16.594 1 96.31 117 SER A O 1
ATOM 913 N N . GLN A 1 118 ? -11.734 -18.125 -15.039 1 97.44 118 GLN A N 1
ATOM 914 C CA . GLN A 1 118 ? -12.711 -17.969 -13.969 1 97.44 118 GLN A CA 1
ATOM 915 C C . GLN A 1 118 ? -12.297 -16.875 -12.992 1 97.44 118 GLN A C 1
ATOM 917 O O . GLN A 1 118 ? -12.797 -16.828 -11.867 1 97.44 118 GLN A O 1
ATOM 922 N N . ILE A 1 119 ? -11.359 -16.078 -13.406 1 97.5 119 ILE A N 1
ATOM 923 C CA . ILE A 1 119 ? -11.078 -14.898 -12.602 1 97.5 119 ILE A CA 1
ATOM 924 C C . ILE A 1 119 ? -12.305 -13.984 -12.57 1 97.5 119 ILE A C 1
ATOM 926 O O . ILE A 1 119 ? -12.93 -13.742 -13.609 1 97.5 119 ILE A O 1
ATOM 930 N N . SER A 1 120 ? -12.602 -13.562 -11.398 1 96.31 120 SER A N 1
ATOM 931 C CA . SER A 1 120 ? -13.781 -12.719 -11.234 1 96.31 120 SER A CA 1
ATOM 932 C C . SER A 1 120 ? -13.695 -11.469 -12.109 1 96.31 120 SER A C 1
ATOM 934 O O . SER A 1 120 ? -12.641 -10.836 -12.195 1 96.31 120 SER A O 1
ATOM 936 N N . LYS A 1 121 ? -14.766 -11.055 -12.695 1 92.88 121 LYS A N 1
ATOM 937 C CA . LYS A 1 121 ? -14.812 -9.883 -13.562 1 92.88 121 LYS A CA 1
ATOM 938 C C . LYS A 1 121 ? -14.508 -8.609 -12.781 1 92.88 121 LYS A C 1
ATOM 940 O O . LYS A 1 121 ? -13.844 -7.707 -13.289 1 92.88 121 LYS A O 1
ATOM 945 N N . TYR A 1 122 ? -14.961 -8.609 -11.578 1 91.12 122 TYR A N 1
ATOM 946 C CA . TYR A 1 122 ? -14.82 -7.41 -10.766 1 91.12 122 TYR A CA 1
ATOM 947 C C . TYR A 1 122 ? -13.367 -7.203 -10.344 1 91.12 122 TYR A C 1
ATOM 949 O O . TYR A 1 122 ? -12.961 -6.082 -10.031 1 91.12 122 TYR A O 1
ATOM 957 N N . MET A 1 123 ? -12.531 -8.281 -10.367 1 93.31 123 MET A N 1
ATOM 958 C CA . MET A 1 123 ? -11.133 -8.188 -9.938 1 93.31 123 MET A CA 1
ATOM 959 C C . MET A 1 123 ? -10.188 -8.312 -11.125 1 93.31 123 MET A C 1
ATOM 961 O O . MET A 1 123 ? -8.969 -8.219 -10.969 1 93.31 123 MET A O 1
ATOM 965 N N . ALA A 1 124 ? -10.734 -8.438 -12.25 1 93.44 124 ALA A N 1
ATOM 966 C CA . ALA A 1 124 ? -9.938 -8.781 -13.43 1 93.44 124 ALA A CA 1
ATOM 967 C C . ALA A 1 124 ? -8.859 -7.738 -13.688 1 93.44 124 ALA A C 1
ATOM 969 O O . ALA A 1 124 ? -7.742 -8.078 -14.094 1 93.44 124 ALA A O 1
ATOM 970 N N . TYR A 1 125 ? -9.086 -6.543 -13.5 1 89.25 125 TYR A N 1
ATOM 971 C CA . TYR A 1 125 ? -8.156 -5.457 -13.773 1 89.25 125 TYR A CA 1
ATOM 972 C C . TYR A 1 125 ? -6.875 -5.621 -12.961 1 89.25 125 TYR A C 1
ATOM 974 O O . TYR A 1 125 ? -5.797 -5.215 -13.406 1 89.25 125 TYR A O 1
ATOM 982 N N . LYS A 1 126 ? -6.992 -6.258 -11.844 1 94.56 126 LYS A N 1
ATOM 983 C CA . LYS A 1 126 ? -5.852 -6.418 -10.953 1 94.56 126 LYS A CA 1
ATOM 984 C C . LYS A 1 126 ? -4.879 -7.469 -11.484 1 94.56 126 LYS A C 1
ATOM 986 O O . LYS A 1 126 ? -3.719 -7.52 -11.07 1 94.56 126 LYS A O 1
ATOM 991 N N . PHE A 1 127 ? -5.406 -8.258 -12.438 1 96.75 127 PHE A N 1
ATOM 992 C CA . PHE A 1 127 ? -4.602 -9.414 -12.812 1 96.75 127 PHE A CA 1
ATOM 993 C C . PHE A 1 127 ? -4.406 -9.469 -14.32 1 96.75 127 PHE A C 1
ATOM 995 O O . PHE A 1 127 ? -4.059 -10.516 -14.875 1 96.75 127 PHE A O 1
ATOM 1002 N N . THR A 1 128 ? -4.676 -8.32 -14.992 1 94.19 128 THR A N 1
ATOM 1003 C CA . THR A 1 128 ? -4.441 -8.258 -16.438 1 94.19 128 THR A CA 1
ATOM 1004 C C . THR A 1 128 ? -2.951 -8.133 -16.734 1 94.19 128 THR A C 1
ATOM 1006 O O . THR A 1 128 ? -2.293 -7.203 -16.266 1 94.19 128 THR A O 1
ATOM 1009 N N . PRO A 1 129 ? -2.475 -9.023 -17.547 1 95.44 129 PRO A N 1
ATOM 1010 C CA . PRO A 1 129 ? -1.028 -9.078 -17.781 1 95.44 129 PRO A CA 1
ATOM 1011 C C . PRO A 1 129 ? -0.493 -7.82 -18.453 1 95.44 129 PRO A C 1
ATOM 1013 O O . PRO A 1 129 ? -1.153 -7.258 -19.328 1 95.44 129 PRO A O 1
ATOM 1016 N N . GLU A 1 130 ? 0.706 -7.457 -17.953 1 93.31 130 GLU A N 1
ATOM 1017 C CA . GLU A 1 130 ? 1.51 -6.406 -18.562 1 93.31 130 GLU A CA 1
ATOM 1018 C C . GLU A 1 130 ? 0.747 -5.086 -18.609 1 93.31 130 GLU A C 1
ATOM 1020 O O . GLU A 1 130 ? 0.711 -4.422 -19.641 1 93.31 130 GLU A O 1
ATOM 1025 N N . THR A 1 131 ? 0.036 -4.828 -17.609 1 90.06 131 THR A N 1
ATOM 1026 C CA . THR A 1 131 ? -0.562 -3.531 -17.297 1 90.06 131 THR A CA 1
ATOM 1027 C C . THR A 1 131 ? 0.062 -2.928 -16.047 1 90.06 131 THR A C 1
ATOM 1029 O O . THR A 1 131 ? 0.907 -3.557 -15.398 1 90.06 131 THR A O 1
ATOM 1032 N N . CYS A 1 132 ? -0.285 -1.792 -15.68 1 87.31 132 CYS A N 1
ATOM 1033 C CA . CYS A 1 132 ? 0.298 -1.104 -14.539 1 87.31 132 CYS A CA 1
ATOM 1034 C C . CYS A 1 132 ? 0.135 -1.926 -13.266 1 87.31 132 CYS A C 1
ATOM 1036 O O . CYS A 1 132 ? 1.09 -2.1 -12.508 1 87.31 132 CYS A O 1
ATOM 1038 N N . PRO A 1 133 ? -0.966 -2.539 -13.078 1 91.44 133 PRO A N 1
ATOM 1039 C CA . PRO A 1 133 ? -1.145 -3.24 -11.805 1 91.44 133 PRO A CA 1
ATOM 1040 C C . PRO A 1 133 ? -0.424 -4.586 -11.766 1 91.44 133 PRO A C 1
ATOM 1042 O O . PRO A 1 133 ? -0.12 -5.098 -10.688 1 91.44 133 PRO A O 1
ATOM 1045 N N . PHE A 1 134 ? -0.153 -5.141 -13.016 1 95.25 134 PHE A N 1
ATOM 1046 C CA . PHE A 1 134 ? 0.201 -6.555 -12.961 1 95.25 134 PHE A CA 1
ATOM 1047 C C . PHE A 1 134 ? 1.231 -6.898 -14.031 1 95.25 134 PHE A C 1
ATOM 1049 O O . PHE A 1 134 ? 1.036 -6.594 -15.211 1 95.25 134 PHE A O 1
ATOM 1056 N N . VAL A 1 135 ? 2.268 -7.609 -13.648 1 96 135 VAL A N 1
ATOM 1057 C CA . VAL A 1 135 ? 3.299 -8.117 -14.547 1 96 135 VAL A CA 1
ATOM 1058 C C . VAL A 1 135 ? 3.465 -9.617 -14.352 1 96 135 VAL A C 1
ATOM 1060 O O . VAL A 1 135 ? 3.512 -10.102 -13.219 1 96 135 VAL A O 1
ATOM 1063 N N . THR A 1 136 ? 3.459 -10.414 -15.391 1 97.69 136 THR A N 1
ATOM 1064 C CA . THR A 1 136 ? 3.646 -11.859 -15.289 1 97.69 136 THR A CA 1
ATOM 1065 C C . THR A 1 136 ? 5.062 -12.188 -14.836 1 97.69 136 THR A C 1
ATOM 1067 O O . THR A 1 136 ? 5.984 -11.391 -15.031 1 97.69 136 THR A O 1
ATOM 1070 N N . GLU A 1 137 ? 5.207 -13.367 -14.195 1 98.06 137 GLU A N 1
ATOM 1071 C CA . GLU A 1 137 ? 6.531 -13.75 -13.711 1 98.06 137 GLU A CA 1
ATOM 1072 C C . GLU A 1 137 ? 7.523 -13.883 -14.867 1 98.06 137 GLU A C 1
ATOM 1074 O O . GLU A 1 137 ? 8.695 -13.547 -14.727 1 98.06 137 GLU A O 1
ATOM 1079 N N . GLU A 1 138 ? 7.07 -14.305 -16.047 1 96.94 138 GLU A N 1
ATOM 1080 C CA . GLU A 1 138 ? 7.93 -14.422 -17.219 1 96.94 138 GLU A CA 1
ATOM 1081 C C . GLU A 1 138 ? 8.422 -13.055 -17.672 1 96.94 138 GLU A C 1
ATOM 1083 O O . GLU A 1 138 ? 9.609 -12.859 -17.922 1 96.94 138 GLU A O 1
ATOM 1088 N N . SER A 1 139 ? 7.508 -12.164 -17.812 1 96.38 139 SER A N 1
ATOM 1089 C CA . SER A 1 139 ? 7.863 -10.812 -18.25 1 96.38 139 SER A CA 1
ATOM 1090 C C . SER A 1 139 ? 8.812 -10.148 -17.25 1 96.38 139 SER A C 1
ATOM 1092 O O . SER A 1 139 ? 9.742 -9.445 -17.656 1 96.38 139 SER A O 1
ATOM 1094 N N . LEU A 1 140 ? 8.602 -10.336 -15.992 1 97.06 140 LEU A N 1
ATOM 1095 C CA . LEU A 1 140 ? 9.469 -9.766 -14.969 1 97.06 140 LEU A CA 1
ATOM 1096 C C . LEU A 1 140 ? 10.891 -10.297 -15.102 1 97.06 140 LEU A C 1
ATOM 1098 O O . LEU A 1 140 ? 11.859 -9.531 -15.023 1 97.06 140 LEU A O 1
ATOM 1102 N N . ARG A 1 141 ? 11.008 -11.594 -15.297 1 97.25 141 ARG A N 1
ATOM 1103 C CA . ARG A 1 141 ? 12.336 -12.18 -15.469 1 97.25 141 ARG A CA 1
ATOM 1104 C C . ARG A 1 141 ? 13.047 -11.586 -16.672 1 97.25 141 ARG A C 1
ATOM 1106 O O . ARG A 1 141 ? 14.242 -11.289 -16.609 1 97.25 141 ARG A O 1
ATOM 1113 N N . LYS A 1 142 ? 12.32 -11.422 -17.75 1 96.19 142 LYS A N 1
ATOM 1114 C CA . LYS A 1 142 ? 12.898 -10.828 -18.953 1 96.19 142 LYS A CA 1
ATOM 1115 C C . LYS A 1 142 ? 13.383 -9.406 -18.688 1 96.19 142 LYS A C 1
ATOM 1117 O O . LYS A 1 142 ? 14.469 -9.023 -19.109 1 96.19 142 LYS A O 1
ATOM 1122 N N . ARG A 1 143 ? 12.594 -8.688 -17.969 1 94.12 143 ARG A N 1
ATOM 1123 C CA . ARG A 1 143 ? 12.938 -7.305 -17.641 1 94.12 143 ARG A CA 1
ATOM 1124 C C . ARG A 1 143 ? 14.188 -7.246 -16.766 1 94.12 143 ARG A C 1
ATOM 1126 O O . ARG A 1 143 ? 15.062 -6.402 -16.984 1 94.12 143 ARG A O 1
ATOM 1133 N N . LEU A 1 144 ? 14.188 -8.125 -15.797 1 94.94 144 LEU A N 1
ATOM 1134 C CA . LEU A 1 144 ? 15.344 -8.172 -14.906 1 94.94 144 LEU A CA 1
ATOM 1135 C C . LEU A 1 144 ? 16.609 -8.523 -15.672 1 94.94 144 LEU A C 1
ATOM 1137 O O . LEU A 1 144 ? 17.672 -7.953 -15.422 1 94.94 144 LEU A O 1
ATOM 1141 N N . LYS A 1 145 ? 16.5 -9.367 -16.562 1 94.62 145 LYS A N 1
ATOM 1142 C CA . LYS A 1 145 ? 17.641 -9.773 -17.375 1 94.62 145 LYS A CA 1
ATOM 1143 C C . LYS A 1 145 ? 18.156 -8.617 -18.219 1 94.62 145 LYS A C 1
ATOM 1145 O O . LYS A 1 145 ? 19.359 -8.469 -18.406 1 94.62 145 LYS A O 1
ATOM 1150 N N . ALA A 1 146 ? 17.266 -7.797 -18.688 1 91.75 146 ALA A N 1
ATOM 1151 C CA . ALA A 1 146 ? 17.609 -6.684 -19.578 1 91.75 146 ALA A CA 1
ATOM 1152 C C . ALA A 1 146 ? 18.047 -5.461 -18.766 1 91.75 146 ALA A C 1
ATOM 1154 O O . ALA A 1 146 ? 18.422 -4.438 -19.344 1 91.75 146 ALA A O 1
ATOM 1155 N N . ASN A 1 147 ? 18.047 -5.531 -17.484 1 81.5 147 ASN A N 1
ATOM 1156 C CA . ASN A 1 147 ? 18.328 -4.398 -16.625 1 81.5 147 ASN A CA 1
ATOM 1157 C C . ASN A 1 147 ? 17.406 -3.221 -16.906 1 81.5 147 ASN A C 1
ATOM 1159 O O . ASN A 1 147 ? 17.844 -2.074 -16.969 1 81.5 147 ASN A O 1
ATOM 1163 N N . ASN A 1 148 ? 16.234 -3.648 -17.422 1 66.56 148 ASN A N 1
ATOM 1164 C CA . ASN A 1 148 ? 15.188 -2.662 -17.688 1 66.56 148 ASN A CA 1
ATOM 1165 C C . ASN A 1 148 ? 14.219 -2.543 -16.516 1 66.56 148 ASN A C 1
ATOM 1167 O O . ASN A 1 148 ? 13.375 -3.42 -16.312 1 66.56 148 ASN A O 1
ATOM 1171 N N . PRO A 1 149 ? 14.492 -1.629 -15.781 1 57 149 PRO A N 1
ATOM 1172 C CA . PRO A 1 149 ? 13.672 -1.568 -14.57 1 57 149 PRO A CA 1
ATOM 1173 C C . PRO A 1 149 ? 12.172 -1.594 -14.859 1 57 149 PRO A C 1
ATOM 1175 O O . PRO A 1 149 ? 11.758 -1.371 -16 1 57 149 PRO A O 1
ATOM 1178 N N . LEU A 1 150 ? 11.195 -1.802 -13.938 1 61.22 150 LEU A N 1
ATOM 1179 C CA . LEU A 1 150 ? 9.75 -1.998 -13.945 1 61.22 150 LEU A CA 1
ATOM 1180 C C . LEU A 1 150 ? 9.055 -0.896 -14.734 1 61.22 150 LEU A C 1
ATOM 1182 O O . LEU A 1 150 ? 9.617 0.188 -14.922 1 61.22 150 LEU A O 1
ATOM 1186 N N . LEU A 1 151 ? 7.902 -1.259 -15.383 1 55.97 151 LEU A N 1
ATOM 1187 C CA . LEU A 1 151 ? 7.074 -0.421 -16.25 1 55.97 151 LEU A CA 1
ATOM 1188 C C . LEU A 1 151 ? 6.793 0.926 -15.586 1 55.97 151 LEU A C 1
ATOM 1190 O O . LEU A 1 151 ? 6.055 1 -14.602 1 55.97 151 LEU A O 1
ATOM 1194 N N . LYS A 1 152 ? 7.73 1.688 -15.438 1 50.91 152 LYS A N 1
ATOM 1195 C CA . LYS A 1 152 ? 7.578 3.061 -14.961 1 50.91 152 LYS A CA 1
ATOM 1196 C C . LYS A 1 152 ? 6.488 3.793 -15.734 1 50.91 152 LYS A C 1
ATOM 1198 O O . LYS A 1 152 ? 6.055 4.875 -15.336 1 50.91 152 LYS A O 1
ATOM 1203 N N . GLY A 1 153 ? 6.16 3.172 -16.953 1 50.31 153 GLY A N 1
ATOM 1204 C CA . GLY A 1 153 ? 5.285 3.906 -17.844 1 50.31 153 GLY A CA 1
ATOM 1205 C C . GLY A 1 153 ? 3.883 4.086 -17.297 1 50.31 153 GLY A C 1
ATOM 1206 O O . GLY A 1 153 ? 3.082 4.836 -17.859 1 50.31 153 GLY A O 1
ATOM 1207 N N . CYS A 1 154 ? 3.49 3.209 -16.406 1 53.31 154 CYS A N 1
ATOM 1208 C CA . CYS A 1 154 ? 2.098 3.355 -16 1 53.31 154 CYS A CA 1
ATOM 1209 C C . CYS A 1 154 ? 1.842 4.738 -15.422 1 53.31 154 CYS A C 1
ATOM 1211 O O . CYS A 1 154 ? 0.764 5.309 -15.609 1 53.31 154 CYS A O 1
ATOM 1213 N N . PHE A 1 155 ? 2.828 5.207 -14.766 1 50.25 155 PHE A N 1
ATOM 1214 C CA . PHE A 1 155 ? 2.602 6.516 -14.164 1 50.25 155 PHE A CA 1
ATOM 1215 C C . PHE A 1 155 ? 2.877 7.629 -15.172 1 50.25 155 PHE A C 1
ATOM 1217 O O . PHE A 1 155 ? 2.467 8.773 -14.969 1 50.25 155 PHE A O 1
ATOM 1224 N N . ARG A 1 156 ? 3.73 7.348 -16.094 1 44.56 156 ARG A N 1
ATOM 1225 C CA . ARG A 1 156 ? 3.922 8.445 -17.031 1 44.56 156 ARG A CA 1
ATOM 1226 C C . ARG A 1 156 ? 2.594 8.883 -17.641 1 44.56 156 ARG A C 1
ATOM 1228 O O . ARG A 1 156 ? 2.381 10.062 -17.906 1 44.56 156 ARG A O 1
ATOM 1235 N N . ASP A 1 157 ? 1.978 7.879 -18.125 1 40.75 157 ASP A N 1
ATOM 1236 C CA . ASP A 1 157 ? 0.75 8.352 -18.766 1 40.75 157 ASP A CA 1
ATOM 1237 C C . ASP A 1 157 ? -0.196 8.961 -17.734 1 40.75 157 ASP A C 1
ATOM 1239 O O . ASP A 1 157 ? -1.21 9.562 -18.078 1 40.75 157 ASP A O 1
ATOM 1243 N N . CYS A 1 158 ? -0.138 8.391 -16.453 1 39.06 158 CYS A N 1
ATOM 1244 C CA . CYS A 1 158 ? -0.781 9.281 -15.5 1 39.06 158 CYS A CA 1
ATOM 1245 C C . CYS A 1 158 ? 0.061 10.531 -15.258 1 39.06 158 CYS A C 1
ATOM 1247 O O . CYS A 1 158 ? 1.237 10.43 -14.906 1 39.06 158 CYS A O 1
ATOM 1249 N N . SER A 1 159 ? 0.027 11.672 -16 1 34.97 159 SER A N 1
ATOM 1250 C CA . SER A 1 159 ? 0.76 12.898 -15.727 1 34.97 159 SER A CA 1
ATOM 1251 C C . SER A 1 159 ? 1.293 12.922 -14.297 1 34.97 159 SER A C 1
ATOM 1253 O O . SER A 1 159 ? 1.943 13.883 -13.883 1 34.97 159 SER A O 1
ATOM 1255 N N . CYS A 1 160 ? 0.883 12.203 -13.352 1 35.31 160 CYS A N 1
ATOM 1256 C CA . CYS A 1 160 ? 1.222 12.43 -11.953 1 35.31 160 CYS A CA 1
ATOM 1257 C C . CYS A 1 160 ? 2.602 11.867 -11.633 1 35.31 160 CYS A C 1
ATOM 1259 O O . CYS A 1 160 ? 3.355 12.469 -10.859 1 35.31 160 CYS A O 1
ATOM 1261 N N . VAL A 1 161 ? 2.957 10.531 -11.609 1 37.31 161 VAL A N 1
ATOM 1262 C CA . VAL A 1 161 ? 4.023 10.023 -10.758 1 37.31 161 VAL A CA 1
ATOM 1263 C C . VAL A 1 161 ? 5.348 10.039 -11.516 1 37.31 161 VAL A C 1
ATOM 1265 O O . VAL A 1 161 ? 5.594 9.18 -12.367 1 37.31 161 VAL A O 1
ATOM 1268 N N . LEU A 1 162 ? 5.887 10.977 -12.094 1 32.09 162 LEU A N 1
ATOM 1269 C CA . LEU A 1 162 ? 7.23 10.961 -12.664 1 32.09 162 LEU A CA 1
ATOM 1270 C C . LEU A 1 162 ? 8.234 10.375 -11.68 1 32.09 162 LEU A C 1
ATOM 1272 O O . LEU A 1 162 ? 9.227 9.773 -12.086 1 32.09 162 LEU A O 1
ATOM 1276 N N . TYR A 1 163 ? 8.406 10.836 -10.328 1 31.98 163 TYR A N 1
ATOM 1277 C CA . TYR A 1 163 ? 9.703 10.844 -9.656 1 31.98 163 TYR A CA 1
ATOM 1278 C C . TYR A 1 163 ? 10.016 9.484 -9.047 1 31.98 163 TYR A C 1
ATOM 1280 O O . TYR A 1 163 ? 9.734 9.242 -7.875 1 31.98 163 TYR A O 1
ATOM 1288 N N . LEU A 1 164 ? 9.625 8.438 -9.469 1 30.72 164 LEU A N 1
ATOM 1289 C CA . LEU A 1 164 ? 10.086 7.215 -8.812 1 30.72 164 LEU A CA 1
ATOM 1290 C C . LEU A 1 164 ? 11.578 6.996 -9.047 1 30.72 164 LEU A C 1
ATOM 1292 O O . LEU A 1 164 ? 12.094 5.902 -8.812 1 30.72 164 LEU A O 1
ATOM 1296 N N . ASP A 1 165 ? 12.5 7.984 -9.398 1 28.09 165 ASP A N 1
ATOM 1297 C CA . ASP A 1 165 ? 13.875 7.504 -9.344 1 28.09 165 ASP A CA 1
ATOM 1298 C C . ASP A 1 165 ? 14.305 7.234 -7.902 1 28.09 165 ASP A C 1
ATOM 1300 O O . ASP A 1 165 ? 14.008 8.016 -7 1 28.09 165 ASP A O 1
ATOM 1304 N N . MET B 1 1 ? -14.312 -15.18 8.852 1 36.62 1 MET B N 1
ATOM 1305 C CA . MET B 1 1 ? -13.297 -14.883 7.848 1 36.62 1 MET B CA 1
ATOM 1306 C C . MET B 1 1 ? -13.094 -13.383 7.703 1 36.62 1 MET B C 1
ATOM 1308 O O . MET B 1 1 ? -11.961 -12.898 7.684 1 36.62 1 MET B O 1
ATOM 1312 N N . ALA B 1 2 ? -14.227 -12.672 7.633 1 49.38 2 ALA B N 1
ATOM 1313 C CA . ALA B 1 2 ? -14.188 -11.219 7.516 1 49.38 2 ALA B CA 1
ATOM 1314 C C . ALA B 1 2 ? -13.57 -10.578 8.758 1 49.38 2 ALA B C 1
ATOM 1316 O O . ALA B 1 2 ? -12.734 -9.68 8.648 1 49.38 2 ALA B O 1
ATOM 1317 N N . ALA B 1 3 ? -13.906 -11.156 9.875 1 50.75 3 ALA B N 1
ATOM 1318 C CA . ALA B 1 3 ? -13.422 -10.625 11.141 1 50.75 3 ALA B CA 1
ATOM 1319 C C . ALA B 1 3 ? -11.914 -10.805 11.273 1 50.75 3 ALA B C 1
ATOM 1321 O O . ALA B 1 3 ? -11.211 -9.914 11.75 1 50.75 3 ALA B O 1
ATOM 1322 N N . ALA B 1 4 ? -11.438 -11.984 10.891 1 55.25 4 ALA B N 1
ATOM 1323 C CA . ALA B 1 4 ? -10.008 -12.258 10.953 1 55.25 4 ALA B CA 1
ATOM 1324 C C . ALA B 1 4 ? -9.219 -11.266 10.094 1 55.25 4 ALA B C 1
ATOM 1326 O O . ALA B 1 4 ? -8.172 -10.773 10.508 1 55.25 4 ALA B O 1
ATOM 1327 N N . GLY B 1 5 ? -9.844 -10.914 8.961 1 66.69 5 GLY B N 1
ATOM 1328 C CA . GLY B 1 5 ? -9.219 -9.945 8.078 1 66.69 5 GLY B CA 1
ATOM 1329 C C . GLY B 1 5 ? -9.047 -8.586 8.719 1 66.69 5 GLY B C 1
ATOM 1330 O O . GLY B 1 5 ? -7.961 -7.996 8.648 1 66.69 5 GLY B O 1
ATOM 1331 N N . LEU B 1 6 ? -10.086 -8.203 9.477 1 71.12 6 LEU B N 1
ATOM 1332 C CA . LEU B 1 6 ? -10.039 -6.902 10.125 1 71.12 6 LEU B CA 1
ATOM 1333 C C . LEU B 1 6 ? -9.055 -6.91 11.289 1 71.12 6 LEU B C 1
ATOM 1335 O O . LEU B 1 6 ? -8.297 -5.953 11.477 1 71.12 6 LEU B O 1
ATOM 1339 N N . ASN B 1 7 ? -9.062 -7.949 12.023 1 79.5 7 ASN B N 1
ATOM 1340 C CA . ASN B 1 7 ? -8.148 -8.062 13.156 1 79.5 7 ASN B CA 1
ATOM 1341 C C . ASN B 1 7 ? -6.691 -8.023 12.703 1 79.5 7 ASN B C 1
ATOM 1343 O O . ASN B 1 7 ? -5.859 -7.363 13.328 1 79.5 7 ASN B O 1
ATOM 1347 N N . ASN B 1 8 ? -6.445 -8.648 11.672 1 84.25 8 ASN B N 1
ATOM 1348 C CA . ASN B 1 8 ? -5.086 -8.648 11.148 1 84.25 8 ASN B CA 1
ATOM 1349 C C . ASN B 1 8 ? -4.684 -7.266 10.633 1 84.25 8 ASN B C 1
ATOM 1351 O O . ASN B 1 8 ? -3.539 -6.844 10.805 1 84.25 8 ASN B O 1
ATOM 1355 N N . ARG B 1 9 ? -5.715 -6.617 10.109 1 85.5 9 ARG B N 1
ATOM 1356 C CA . ARG B 1 9 ? -5.434 -5.281 9.594 1 85.5 9 ARG B CA 1
ATOM 1357 C C . ARG B 1 9 ? -5.023 -4.336 10.719 1 85.5 9 ARG B C 1
ATOM 1359 O O . ARG B 1 9 ? -4.117 -3.516 10.547 1 85.5 9 ARG B O 1
ATOM 1366 N N . ILE B 1 10 ? -5.633 -4.559 11.836 1 91.56 10 ILE B N 1
ATOM 1367 C CA . ILE B 1 10 ? -5.324 -3.711 12.977 1 91.56 10 ILE B CA 1
ATOM 1368 C C . ILE B 1 10 ? -4.02 -4.168 13.625 1 91.56 10 ILE B C 1
ATOM 1370 O O . ILE B 1 10 ? -3.146 -3.348 13.922 1 91.56 10 ILE B O 1
ATOM 1374 N N . LYS B 1 11 ? -3.887 -5.453 13.781 1 92.69 11 LYS B N 1
ATOM 1375 C CA . LYS B 1 11 ? -2.742 -6.031 14.477 1 92.69 11 LYS B CA 1
ATOM 1376 C C . LYS B 1 11 ? -1.438 -5.715 13.75 1 92.69 11 LYS B C 1
ATOM 1378 O O . LYS B 1 11 ? -0.409 -5.48 14.391 1 92.69 11 LYS B O 1
ATOM 1383 N N . PHE B 1 12 ? -1.509 -5.637 12.492 1 94.56 12 PHE B N 1
ATOM 1384 C CA . PHE B 1 12 ? -0.289 -5.461 11.711 1 94.56 12 PHE B CA 1
ATOM 1385 C C . PHE B 1 12 ? -0.24 -4.074 11.086 1 94.56 12 PHE B C 1
ATOM 1387 O O . PHE B 1 12 ? 0.413 -3.869 10.062 1 94.56 12 PHE B O 1
ATOM 1394 N N . CYS B 1 13 ? -0.896 -3.133 11.703 1 95.19 13 CYS B N 1
ATOM 1395 C CA . CYS B 1 13 ? -0.875 -1.739 11.273 1 95.19 13 CYS B CA 1
ATOM 1396 C C . CYS B 1 13 ? 0.051 -0.91 12.156 1 95.19 13 CYS B C 1
ATOM 1398 O O . CYS B 1 13 ? -0.24 -0.686 13.328 1 95.19 13 CYS B O 1
ATOM 1400 N N . ILE B 1 14 ? 1.082 -0.451 11.57 1 94.81 14 ILE B N 1
ATOM 1401 C CA . ILE B 1 14 ? 2.076 0.312 12.312 1 94.81 14 ILE B CA 1
ATOM 1402 C C . ILE B 1 14 ? 1.433 1.567 12.898 1 94.81 14 ILE B C 1
ATOM 1404 O O . ILE B 1 14 ? 1.774 1.991 14.008 1 94.81 14 ILE B O 1
ATOM 1408 N N . PHE B 1 15 ? 0.417 2.141 12.234 1 97 15 PHE B N 1
ATOM 1409 C CA . PHE B 1 15 ? -0.18 3.381 12.711 1 97 15 PHE B CA 1
ATOM 1410 C C . PHE B 1 15 ? -1.182 3.104 13.828 1 97 15 PHE B C 1
ATOM 1412 O O . PHE B 1 15 ? -1.34 3.914 14.742 1 97 15 PHE B O 1
ATOM 1419 N N . CYS B 1 16 ? -1.777 1.947 13.828 1 97.25 16 CYS B N 1
ATOM 1420 C CA . CYS B 1 16 ? -2.531 1.534 15 1 97.25 16 CYS B CA 1
ATOM 1421 C C . CYS B 1 16 ? -1.615 1.374 16.203 1 97.25 16 CYS B C 1
ATOM 1423 O O . CYS B 1 16 ? -1.969 1.775 17.328 1 97.25 16 CYS B O 1
ATOM 1425 N N . HIS B 1 17 ? -0.502 0.783 15.883 1 96.88 17 HIS B N 1
ATOM 1426 C CA . HIS B 1 17 ? 0.48 0.574 16.938 1 96.88 17 HIS B CA 1
ATOM 1427 C C . HIS B 1 17 ? 0.935 1.899 17.547 1 96.88 17 HIS B C 1
ATOM 1429 O O . HIS B 1 17 ? 1 2.043 18.766 1 96.88 17 HIS B O 1
ATOM 1435 N N . ILE B 1 18 ? 1.186 2.861 16.75 1 96.81 18 ILE B N 1
ATOM 1436 C CA . ILE B 1 18 ? 1.607 4.18 17.219 1 96.81 18 ILE B CA 1
ATOM 1437 C C . ILE B 1 18 ? 0.462 4.855 17.969 1 96.81 18 ILE B C 1
ATOM 1439 O O . ILE B 1 18 ? 0.659 5.391 19.062 1 96.81 18 ILE B O 1
ATOM 1443 N N . ALA B 1 19 ? -0.732 4.785 17.406 1 97.38 19 ALA B N 1
ATOM 1444 C CA . ALA B 1 19 ? -1.898 5.457 17.969 1 97.38 19 ALA B CA 1
ATOM 1445 C C . ALA B 1 19 ? -2.252 4.883 19.328 1 97.38 19 ALA B C 1
ATOM 1447 O O . ALA B 1 19 ? -2.816 5.582 20.188 1 97.38 19 ALA B O 1
ATOM 1448 N N . SER B 1 20 ? -1.909 3.662 19.531 1 95.5 20 SER B N 1
ATOM 1449 C CA . SER B 1 20 ? -2.213 3.01 20.812 1 95.5 20 SER B CA 1
ATOM 1450 C C . SER B 1 20 ? -1.257 3.465 21.906 1 95.5 20 SER B C 1
ATOM 1452 O O . SER B 1 20 ? -1.509 3.234 23.094 1 95.5 20 SER B O 1
ATOM 1454 N N . GLY B 1 21 ? -0.123 4.012 21.516 1 94.12 21 GLY B N 1
ATOM 1455 C CA . GLY B 1 21 ? 0.87 4.453 22.484 1 94.12 21 GLY B CA 1
ATOM 1456 C C . GLY B 1 21 ? 1.936 3.41 22.766 1 94.12 21 GLY B C 1
ATOM 1457 O O . GLY B 1 21 ? 2.807 3.615 23.609 1 94.12 21 GLY B O 1
ATOM 1458 N N . GLU B 1 22 ? 1.897 2.346 22.016 1 90.88 22 GLU B N 1
ATOM 1459 C CA . GLU B 1 22 ? 2.812 1.235 22.266 1 90.88 22 GLU B CA 1
ATOM 1460 C C . GLU B 1 22 ? 4.148 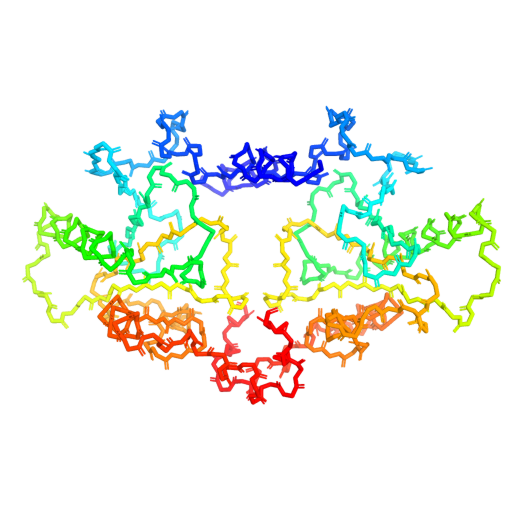1.449 21.562 1 90.88 22 GLU B C 1
ATOM 1462 O O . GLU B 1 22 ? 5.152 0.836 21.922 1 90.88 22 GLU B O 1
ATOM 1467 N N . ASP B 1 23 ? 4.141 2.234 20.562 1 92.06 23 ASP B N 1
ATOM 1468 C CA . ASP B 1 23 ? 5.375 2.473 19.828 1 92.06 23 ASP B CA 1
ATOM 1469 C C . ASP B 1 23 ? 6.297 3.426 20.578 1 92.06 23 ASP B C 1
ATOM 1471 O O . ASP B 1 23 ? 5.906 4.551 20.906 1 92.06 23 ASP B O 1
ATOM 1475 N N . LYS B 1 24 ? 7.512 3.098 20.781 1 90 24 LYS B N 1
ATOM 1476 C CA . LYS B 1 24 ? 8.438 3.922 21.547 1 90 24 LYS B CA 1
ATOM 1477 C C . LYS B 1 24 ? 9.32 4.758 20.625 1 90 24 LYS B C 1
ATOM 1479 O O . LYS B 1 24 ? 10.023 5.664 21.078 1 90 24 LYS B O 1
ATOM 1484 N N . GLU B 1 25 ? 9.227 4.492 19.391 1 91.44 25 GLU B N 1
ATOM 1485 C CA . GLU B 1 25 ? 10.117 5.168 18.453 1 91.44 25 GLU B CA 1
ATOM 1486 C C . GLU B 1 25 ? 9.453 6.41 17.859 1 91.44 25 GLU B C 1
ATOM 1488 O O . GLU B 1 25 ? 10.117 7.422 17.625 1 91.44 25 GLU B O 1
ATOM 1493 N N . ALA B 1 26 ? 8.102 6.375 17.656 1 94.25 26 ALA B N 1
ATOM 1494 C CA . ALA B 1 26 ? 7.391 7.5 17.062 1 94.25 26 ALA B CA 1
ATOM 1495 C C . ALA B 1 26 ? 7.438 8.727 17.969 1 94.25 26 ALA B C 1
ATOM 1497 O O . ALA B 1 26 ? 7.281 8.617 19.188 1 94.25 26 ALA B O 1
ATOM 1498 N N . GLU B 1 27 ? 7.711 9.867 17.391 1 96.44 27 GLU B N 1
ATOM 1499 C CA . GLU B 1 27 ? 7.684 11.133 18.125 1 96.44 27 GLU B CA 1
ATOM 1500 C C . GLU B 1 27 ? 6.285 11.742 18.109 1 96.44 27 GLU B C 1
ATOM 1502 O O . GLU B 1 27 ? 5.945 12.508 17.203 1 96.44 27 GLU B O 1
ATOM 1507 N N . ILE B 1 28 ? 5.598 11.484 19.203 1 97.81 28 ILE B N 1
ATOM 1508 C CA . ILE B 1 28 ? 4.246 12.008 19.328 1 97.81 28 ILE B CA 1
ATOM 1509 C C . ILE B 1 28 ? 4.301 13.484 19.719 1 97.81 28 ILE B C 1
ATOM 1511 O O . ILE B 1 28 ? 4.949 13.844 20.703 1 97.81 28 ILE B O 1
ATOM 1515 N N . VAL B 1 29 ? 3.627 14.312 18.953 1 98.31 29 VAL B N 1
ATOM 1516 C CA . VAL B 1 29 ? 3.705 15.75 19.203 1 98.31 29 VAL B CA 1
ATOM 1517 C C . VAL B 1 29 ? 2.424 16.234 19.875 1 98.31 29 VAL B C 1
ATOM 1519 O O . VAL B 1 29 ? 2.438 17.219 20.625 1 98.31 29 VAL B O 1
ATOM 1522 N N . LYS B 1 30 ? 1.344 15.633 19.578 1 98.44 30 LYS B N 1
ATOM 1523 C CA . LYS B 1 30 ? 0.044 15.969 20.156 1 98.44 30 LYS B CA 1
ATOM 1524 C C . LYS B 1 30 ? -0.902 14.773 20.109 1 98.44 30 LYS B C 1
ATOM 1526 O O . LYS B 1 30 ? -0.85 13.969 19.172 1 98.44 30 LYS B O 1
ATOM 1531 N N . LYS B 1 31 ? -1.693 14.617 21.156 1 98.25 31 LYS B N 1
ATOM 1532 C CA . LYS B 1 31 ? -2.656 13.516 21.172 1 98.25 31 LYS B CA 1
ATOM 1533 C C . LYS B 1 31 ? -3.877 13.859 22.016 1 98.25 31 LYS B C 1
ATOM 1535 O O . LYS B 1 31 ? -3.791 14.68 22.938 1 98.25 31 LYS B O 1
ATOM 1540 N N . ASN B 1 32 ? -5.004 13.367 21.656 1 97.94 32 ASN B N 1
ATOM 1541 C CA . ASN B 1 32 ? -6.199 13.305 22.5 1 97.94 32 ASN B CA 1
ATOM 1542 C C . ASN B 1 32 ? -6.879 11.938 22.406 1 97.94 32 ASN B C 1
ATOM 1544 O O . ASN B 1 32 ? -6.258 10.961 21.984 1 97.94 32 ASN B O 1
ATOM 1548 N N . GLU B 1 33 ? -8.117 11.852 22.781 1 97.19 33 GLU B N 1
ATOM 1549 C CA . GLU B 1 33 ? -8.781 10.562 22.844 1 97.19 33 GLU B CA 1
ATOM 1550 C C . GLU B 1 33 ? -9.008 9.977 21.453 1 97.19 33 GLU B C 1
ATOM 1552 O O . GLU B 1 33 ? -9.031 8.758 21.281 1 97.19 33 GLU B O 1
ATOM 1557 N N . GLU B 1 34 ? -9.055 10.797 20.438 1 98.38 34 GLU B N 1
ATOM 1558 C CA . GLU B 1 34 ? -9.523 10.359 19.125 1 98.38 34 GLU B CA 1
ATOM 1559 C C . GLU B 1 34 ? -8.391 10.406 18.109 1 98.38 34 GLU B C 1
ATOM 1561 O O . GLU B 1 34 ? -8.414 9.68 17.109 1 98.38 34 GLU B O 1
ATOM 1566 N N . LEU B 1 35 ? -7.402 11.281 18.391 1 98.88 35 LEU B N 1
ATOM 1567 C CA . LEU B 1 35 ? -6.387 11.562 17.375 1 98.88 35 LEU B CA 1
ATOM 1568 C C . LEU B 1 35 ? -4.992 11.547 18 1 98.88 35 LEU B C 1
ATOM 1570 O O . LEU B 1 35 ? -4.824 11.844 19.188 1 98.88 35 LEU B O 1
ATOM 1574 N N . VAL B 1 36 ? -4.066 11.172 17.172 1 98.81 36 VAL B N 1
ATOM 1575 C CA . VAL B 1 36 ? -2.648 11.273 17.5 1 98.81 36 VAL B CA 1
ATOM 1576 C C . VAL B 1 36 ? -1.897 11.969 16.375 1 98.81 36 VAL B C 1
ATOM 1578 O O . VAL B 1 36 ? -2.154 11.711 15.195 1 98.81 36 VAL B O 1
ATOM 1581 N N . CYS B 1 37 ? -1.037 12.828 16.672 1 98.88 37 CYS B N 1
ATOM 1582 C CA . CYS B 1 37 ? -0.17 13.516 15.727 1 98.88 37 CYS B CA 1
ATOM 1583 C C . CYS B 1 37 ? 1.297 13.211 16 1 98.88 37 CYS B C 1
ATOM 1585 O O . CYS B 1 37 ? 1.751 13.328 17.141 1 98.88 37 CYS B O 1
ATOM 1587 N N . PHE B 1 38 ? 2.025 12.789 15.008 1 98.69 38 PHE B N 1
ATOM 1588 C CA . PHE B 1 38 ? 3.432 12.453 15.18 1 98.69 38 PHE B CA 1
ATOM 1589 C C . PHE B 1 38 ? 4.242 12.836 13.953 1 98.69 38 PHE B C 1
ATOM 1591 O O . PHE B 1 38 ? 3.674 13.148 12.898 1 98.69 38 PHE B O 1
ATOM 1598 N N . LYS B 1 39 ? 5.516 12.844 14.055 1 98.38 39 LYS B N 1
ATOM 1599 C CA . LYS B 1 39 ? 6.398 13.242 12.969 1 98.38 39 LYS B CA 1
ATOM 1600 C C . LYS B 1 39 ? 6.543 12.125 11.938 1 98.38 39 LYS B C 1
ATOM 1602 O O . LYS B 1 39 ? 6.695 10.961 12.297 1 98.38 39 LYS B O 1
ATOM 1607 N N . ASP B 1 40 ? 6.379 12.5 10.695 1 97.5 40 ASP B N 1
ATOM 1608 C CA . ASP B 1 40 ? 6.688 11.523 9.656 1 97.5 40 ASP B CA 1
ATOM 1609 C C . ASP B 1 40 ? 8.156 11.117 9.703 1 97.5 40 ASP B C 1
ATOM 1611 O O . ASP B 1 40 ? 9.039 11.961 9.891 1 97.5 40 ASP B O 1
ATOM 1615 N N . ILE B 1 41 ? 8.43 9.914 9.508 1 93.75 41 ILE B N 1
ATOM 1616 C CA . ILE B 1 41 ? 9.797 9.398 9.617 1 93.75 41 ILE B CA 1
ATOM 1617 C C . ILE B 1 41 ? 10.57 9.734 8.344 1 93.75 41 ILE B C 1
ATOM 1619 O O . ILE B 1 41 ? 11.805 9.68 8.328 1 93.75 41 ILE B O 1
ATOM 1623 N N . ASN B 1 42 ? 9.867 9.938 7.262 1 92.94 42 ASN B N 1
ATOM 1624 C CA . ASN B 1 42 ? 10.438 10.375 5.992 1 92.94 42 ASN B CA 1
ATOM 1625 C C . ASN B 1 42 ? 9.883 11.727 5.562 1 92.94 42 ASN B C 1
ATOM 1627 O O . ASN B 1 42 ? 9.148 11.812 4.574 1 92.94 42 ASN B O 1
ATOM 1631 N N . PRO B 1 43 ? 10.336 12.727 6.215 1 97.69 43 PRO B N 1
ATOM 1632 C CA . PRO B 1 43 ? 9.719 14.031 5.992 1 97.69 43 PRO B CA 1
ATOM 1633 C C . PRO B 1 43 ? 9.977 14.578 4.59 1 97.69 43 PRO B C 1
ATOM 1635 O O . PRO B 1 43 ? 11.109 14.508 4.098 1 97.69 43 PRO B O 1
ATOM 1638 N N . ALA B 1 44 ? 8.969 15.102 3.939 1 98.19 44 ALA B N 1
ATOM 1639 C CA . ALA B 1 44 ? 9.047 15.742 2.627 1 98.19 44 ALA B CA 1
ATOM 1640 C C . ALA B 1 44 ? 9.289 17.234 2.758 1 98.19 44 ALA B C 1
ATOM 1642 O O . ALA B 1 44 ? 9.648 17.906 1.785 1 98.19 44 ALA B O 1
ATOM 1643 N N . ALA B 1 45 ? 9.102 17.812 3.889 1 98.5 45 ALA B N 1
ATOM 1644 C CA . ALA B 1 45 ? 9.266 19.219 4.238 1 98.5 45 ALA B CA 1
ATOM 1645 C C . ALA B 1 45 ? 9.797 19.375 5.66 1 98.5 45 ALA B C 1
ATOM 1647 O O . ALA B 1 45 ? 9.789 18.422 6.441 1 98.5 45 ALA B O 1
ATOM 1648 N N . PRO B 1 46 ? 10.344 20.547 5.98 1 98.25 46 PRO B N 1
ATOM 1649 C CA . PRO B 1 46 ? 10.867 20.75 7.332 1 98.25 46 PRO B CA 1
ATOM 1650 C C . PRO B 1 46 ? 9.859 20.391 8.422 1 98.25 46 PRO B C 1
ATOM 1652 O O . PRO B 1 46 ? 10.234 19.797 9.43 1 98.25 46 PRO B O 1
ATOM 1655 N N . HIS B 1 47 ? 8.672 20.781 8.273 1 98.62 47 HIS B N 1
ATOM 1656 C CA . HIS B 1 47 ? 7.574 20.328 9.117 1 98.62 47 HIS B CA 1
ATOM 1657 C C . HIS B 1 47 ? 6.676 19.344 8.375 1 98.62 47 HIS B C 1
ATOM 1659 O O . HIS B 1 47 ? 6.055 19.703 7.371 1 98.62 47 HIS B O 1
ATOM 1665 N N . HIS B 1 48 ? 6.707 18.109 8.75 1 98.88 48 HIS B N 1
ATOM 1666 C CA . HIS B 1 48 ? 5.871 17.062 8.203 1 98.88 48 HIS B CA 1
ATOM 1667 C C . HIS B 1 48 ? 5.328 16.156 9.305 1 98.88 48 HIS B C 1
ATOM 1669 O O . HIS B 1 48 ? 6.07 15.344 9.875 1 98.88 48 HIS B O 1
ATOM 1675 N N . TYR B 1 49 ? 4.125 16.344 9.594 1 98.88 49 TYR B N 1
ATOM 1676 C CA . TYR B 1 49 ? 3.436 15.609 10.656 1 98.88 49 TYR B CA 1
ATOM 1677 C C . TYR B 1 49 ? 2.285 14.781 10.086 1 98.88 49 TYR B C 1
ATOM 1679 O O . TYR B 1 49 ? 1.741 15.109 9.031 1 98.88 49 TYR B O 1
ATOM 1687 N N . LEU B 1 50 ? 1.983 13.766 10.773 1 98.94 50 LEU B N 1
ATOM 1688 C CA . LEU B 1 50 ? 0.841 12.914 10.445 1 98.94 50 LEU B CA 1
ATOM 1689 C C . LEU B 1 50 ? -0.195 12.945 11.562 1 98.94 50 LEU B C 1
ATOM 1691 O O . LEU B 1 50 ? 0.145 12.758 12.734 1 98.94 50 LEU B O 1
ATOM 1695 N N . VAL B 1 51 ? -1.38 13.273 11.195 1 98.94 51 VAL B N 1
ATOM 1696 C CA . VAL B 1 51 ? -2.488 13.156 12.141 1 98.94 51 VAL B CA 1
ATOM 1697 C C . VAL B 1 51 ? -3.301 11.898 11.836 1 98.94 51 VAL B C 1
ATOM 1699 O O . VAL B 1 51 ? -3.793 11.734 10.711 1 98.94 51 VAL B O 1
ATOM 1702 N N . VAL B 1 52 ? -3.49 11.039 12.812 1 98.81 52 VAL B N 1
ATOM 1703 C CA . VAL B 1 52 ? -4.109 9.742 12.586 1 98.81 52 VAL B CA 1
ATOM 1704 C C . VAL B 1 52 ? -5.219 9.508 13.609 1 98.81 52 VAL B C 1
ATOM 1706 O O . VAL B 1 52 ? -5.059 9.828 14.789 1 98.81 52 VAL B O 1
ATOM 1709 N N . PRO B 1 53 ? -6.41 8.992 13.164 1 98.81 53 PRO B N 1
ATOM 1710 C CA . PRO B 1 53 ? -7.395 8.555 14.164 1 98.81 53 PRO B CA 1
ATOM 1711 C C . PRO B 1 53 ? -6.938 7.328 14.945 1 98.81 53 PRO B C 1
ATOM 1713 O O . PRO B 1 53 ? -6.199 6.492 14.406 1 98.81 53 PRO B O 1
ATOM 1716 N N . THR B 1 54 ? -7.387 7.215 16.188 1 98.19 54 THR B N 1
ATOM 1717 C CA . THR B 1 54 ? -7.078 6.035 16.984 1 98.19 54 THR B CA 1
ATOM 1718 C C . THR B 1 54 ? -7.852 4.82 16.484 1 98.19 54 THR B C 1
ATOM 1720 O O . THR B 1 54 ? -7.406 3.684 16.641 1 98.19 54 THR B O 1
ATOM 1723 N N . GLN B 1 55 ? -8.984 5.141 15.93 1 97.12 55 GLN B N 1
ATOM 1724 C CA . GLN B 1 55 ? -9.727 4.078 15.258 1 97.12 55 GLN B CA 1
ATOM 1725 C C . GLN B 1 55 ? -9.133 3.783 13.883 1 97.12 55 GLN B C 1
ATOM 1727 O O . GLN B 1 55 ? -8.781 4.703 13.141 1 97.12 55 GLN B O 1
ATOM 1732 N N . HIS B 1 56 ? -9.047 2.51 13.594 1 97.62 56 HIS B N 1
ATOM 1733 C CA . HIS B 1 56 ? -8.484 2.139 12.297 1 97.62 56 HIS B CA 1
ATOM 1734 C C . HIS B 1 56 ? -9.477 2.389 11.172 1 97.62 56 HIS B C 1
ATOM 1736 O O . HIS B 1 56 ? -10.523 1.735 11.102 1 97.62 56 HIS B O 1
ATOM 1742 N N . ILE B 1 57 ? -9.203 3.369 10.375 1 97 57 ILE B N 1
ATOM 1743 C CA . ILE B 1 57 ? -9.859 3.633 9.094 1 97 57 ILE B CA 1
ATOM 1744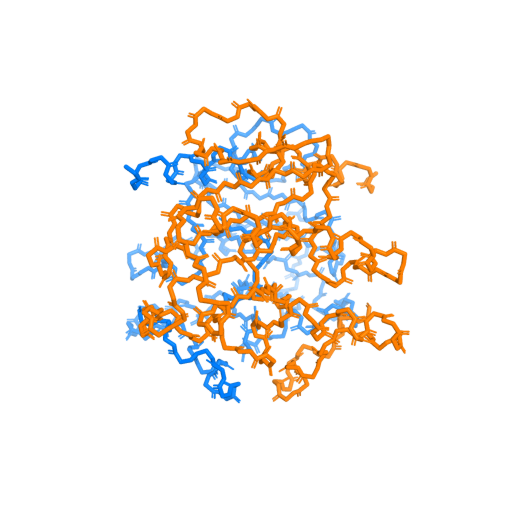 C C . ILE B 1 57 ? -8.844 3.484 7.961 1 97 57 ILE B C 1
ATOM 1746 O O . ILE B 1 57 ? -7.766 4.078 8 1 97 57 ILE B O 1
ATOM 1750 N N . VAL B 1 58 ? -9.156 2.809 6.949 1 95.44 58 VAL B N 1
ATOM 1751 C CA . VAL B 1 58 ? -8.18 2.355 5.973 1 95.44 58 VAL B CA 1
ATOM 1752 C C . VAL B 1 58 ? -7.637 3.549 5.191 1 95.44 58 VAL B C 1
ATOM 1754 O O . VAL B 1 58 ? -6.422 3.73 5.086 1 95.44 58 VAL B O 1
ATOM 1757 N N . SER B 1 59 ? -8.453 4.316 4.57 1 95.31 59 SER B N 1
ATOM 1758 C CA . SER B 1 59 ? -8.062 5.434 3.715 1 95.31 59 SER B CA 1
ATOM 1759 C C . SER B 1 59 ? -9.203 6.43 3.549 1 95.31 59 SER B C 1
ATOM 1761 O O . SER B 1 59 ? -10.273 6.254 4.133 1 95.31 59 SER B O 1
ATOM 1763 N N . CYS B 1 60 ? -8.891 7.453 2.74 1 95.44 60 CYS B N 1
ATOM 1764 C CA . CYS B 1 60 ? -9.922 8.461 2.52 1 95.44 60 CYS B CA 1
ATOM 1765 C C . CYS B 1 60 ? -11.086 7.879 1.729 1 95.44 60 CYS B C 1
ATOM 1767 O O . CYS B 1 60 ? -12.203 8.398 1.786 1 95.44 60 CYS B O 1
ATOM 1769 N N . SER B 1 61 ? -10.906 6.773 1.033 1 91.5 61 SER B N 1
ATOM 1770 C CA . SER B 1 61 ? -11.969 6.137 0.261 1 91.5 61 SER B CA 1
ATOM 1771 C C . SER B 1 61 ? -12.977 5.453 1.173 1 91.5 61 SER B C 1
ATOM 1773 O O . SER B 1 61 ? -14.078 5.102 0.738 1 91.5 61 SER B O 1
ATOM 1775 N N . SER B 1 62 ? -12.617 5.262 2.395 1 93.56 62 SER B N 1
ATOM 1776 C CA . SER B 1 62 ? -13.5 4.598 3.352 1 93.56 62 SER B CA 1
ATOM 1777 C C . SER B 1 62 ? -14.398 5.602 4.062 1 93.56 62 SER B C 1
ATOM 1779 O O . SER B 1 62 ? -15.258 5.219 4.859 1 93.56 62 SER B O 1
ATOM 1781 N N . LEU B 1 63 ? -14.258 6.859 3.789 1 95.5 63 LEU B N 1
ATOM 1782 C CA . LEU B 1 63 ? -14.977 7.902 4.508 1 95.5 63 LEU B CA 1
ATOM 1783 C C . LEU B 1 63 ? -16.359 8.133 3.893 1 95.5 63 LEU B C 1
ATOM 1785 O O . LEU B 1 63 ? -16.547 7.918 2.693 1 95.5 63 LEU B O 1
ATOM 1789 N N . GLN B 1 64 ? -17.188 8.508 4.781 1 94.38 64 GLN B N 1
ATOM 1790 C CA . GLN B 1 64 ? -18.562 8.883 4.426 1 94.38 64 GLN B CA 1
ATOM 1791 C C . GLN B 1 64 ? -18.906 10.258 4.984 1 94.38 64 GLN B C 1
ATOM 1793 O O . GLN B 1 64 ? -18.078 10.898 5.645 1 94.38 64 GLN B O 1
ATOM 1798 N N . LYS B 1 65 ? -20.094 10.672 4.719 1 95.19 65 LYS B N 1
ATOM 1799 C CA . LYS B 1 65 ? -20.531 12 5.152 1 95.19 65 LYS B CA 1
ATOM 1800 C C . LYS B 1 65 ? -20.422 12.148 6.664 1 95.19 65 LYS B C 1
ATOM 1802 O O . LYS B 1 65 ? -20.125 13.242 7.164 1 95.19 65 LYS B O 1
ATOM 1807 N N . GLU B 1 66 ? -20.594 11.094 7.363 1 95.69 66 GLU B N 1
ATOM 1808 C CA . GLU B 1 66 ? -20.562 11.141 8.82 1 95.69 66 GLU B CA 1
ATOM 1809 C C . GLU B 1 66 ? -19.141 11.406 9.328 1 95.69 66 GLU B C 1
ATOM 1811 O O . GLU B 1 66 ? -18.953 11.719 10.5 1 95.69 66 GLU B O 1
ATOM 1816 N N . HIS B 1 67 ? -18.203 11.305 8.43 1 97.12 67 HIS B N 1
ATOM 1817 C CA . HIS B 1 67 ? -16.797 11.461 8.82 1 97.12 67 HIS B CA 1
ATOM 1818 C C . HIS B 1 67 ? -16.312 12.875 8.516 1 97.12 67 HIS B C 1
ATOM 1820 O O . HIS B 1 67 ? -15.141 13.195 8.766 1 97.12 67 HIS B O 1
ATOM 1826 N N . ILE B 1 68 ? -17.094 13.719 8.016 1 97.56 68 ILE B N 1
ATOM 1827 C CA . ILE B 1 68 ? -16.688 15.078 7.668 1 97.56 68 ILE B CA 1
ATOM 1828 C C . ILE B 1 68 ? -16.125 15.781 8.898 1 97.56 68 ILE B C 1
ATOM 1830 O O . ILE B 1 68 ? -15.094 16.453 8.82 1 97.56 68 ILE B O 1
ATOM 1834 N N . SER B 1 69 ? -16.797 15.648 9.992 1 98.19 69 SER B N 1
ATOM 1835 C CA . SER B 1 69 ? -16.328 16.266 11.227 1 98.19 69 SER B CA 1
ATOM 1836 C C . SER B 1 69 ? -14.977 15.719 11.656 1 98.19 69 SER B C 1
ATOM 1838 O O . SER B 1 69 ? -14.148 16.453 12.211 1 98.19 69 SER B O 1
ATOM 1840 N N . LEU B 1 70 ? -14.781 14.43 11.484 1 98.5 70 LEU B N 1
ATOM 1841 C CA . LEU B 1 70 ? -13.492 13.828 11.789 1 98.5 70 LEU B CA 1
ATOM 1842 C C . LEU B 1 70 ? -12.375 14.492 10.984 1 98.5 70 LEU B C 1
ATOM 1844 O O . LEU B 1 70 ? -11.352 14.875 11.539 1 98.5 70 LEU B O 1
ATOM 1848 N N . VAL B 1 71 ? -12.594 14.664 9.672 1 98.62 71 VAL B N 1
ATOM 1849 C CA . VAL B 1 71 ? -11.602 15.281 8.797 1 98.62 71 VAL B CA 1
ATOM 1850 C C . VAL B 1 71 ? -11.305 16.703 9.273 1 98.62 71 VAL B C 1
ATOM 1852 O O . VAL B 1 71 ? -10.148 17.125 9.297 1 98.62 71 VAL B O 1
ATOM 1855 N N . LYS B 1 72 ? -12.32 17.391 9.688 1 98.69 72 LYS B N 1
ATOM 1856 C CA . LYS B 1 72 ? -12.164 18.734 10.203 1 98.69 72 LYS B CA 1
ATOM 1857 C C . LYS B 1 72 ? -11.312 18.75 11.469 1 98.69 72 LYS B C 1
ATOM 1859 O O . LYS B 1 72 ? -10.406 19.578 11.609 1 98.69 72 LYS B O 1
ATOM 1864 N N . ARG B 1 73 ? -11.594 17.844 12.383 1 98.88 73 ARG B N 1
ATOM 1865 C CA . ARG B 1 73 ? -10.844 17.781 13.625 1 98.88 73 ARG B CA 1
ATOM 1866 C C . ARG B 1 73 ? -9.391 17.406 13.367 1 98.88 73 ARG B C 1
ATOM 1868 O O . ARG B 1 73 ? -8.484 17.891 14.047 1 98.88 73 ARG B O 1
ATOM 1875 N N . MET B 1 74 ? -9.133 16.578 12.414 1 98.94 74 MET B N 1
ATOM 1876 C CA . MET B 1 74 ? -7.766 16.234 12.039 1 98.94 74 MET B CA 1
ATOM 1877 C C . MET B 1 74 ? -7.016 17.469 11.539 1 98.94 74 MET B C 1
ATOM 1879 O O . MET B 1 74 ? -5.875 17.703 11.938 1 98.94 74 MET B O 1
ATOM 1883 N N . ALA B 1 75 ? -7.684 18.219 10.695 1 98.81 75 ALA B N 1
ATOM 1884 C CA . ALA B 1 75 ? -7.074 19.438 10.172 1 98.81 75 ALA B CA 1
ATOM 1885 C C . ALA B 1 75 ? -6.793 20.438 11.289 1 98.81 75 ALA B C 1
ATOM 1887 O O . ALA B 1 75 ? -5.734 21.078 11.312 1 98.81 75 ALA B O 1
ATOM 1888 N N . GLU B 1 76 ? -7.719 20.594 12.18 1 98.69 76 GLU B N 1
ATOM 1889 C CA . GLU B 1 76 ? -7.555 21.5 13.305 1 98.69 76 GLU B CA 1
ATOM 1890 C C . GLU B 1 76 ? -6.348 21.125 14.164 1 98.69 76 GLU B C 1
ATOM 1892 O O . GLU B 1 76 ? -5.566 21.984 14.57 1 98.69 76 GLU B O 1
ATOM 1897 N N . MET B 1 77 ? -6.23 19.859 14.414 1 98.88 77 MET B N 1
ATOM 1898 C CA . MET B 1 77 ? -5.066 19.422 15.172 1 98.88 77 MET B CA 1
ATOM 1899 C C . MET B 1 77 ? -3.777 19.703 14.414 1 98.88 77 MET B C 1
ATOM 1901 O O . MET B 1 77 ? -2.791 20.156 15 1 98.88 77 MET B O 1
ATOM 1905 N N . GLY B 1 78 ? -3.775 19.406 13.102 1 98.75 78 GLY B N 1
ATOM 1906 C CA . GLY B 1 78 ? -2.604 19.719 12.297 1 98.75 78 GLY B CA 1
ATOM 1907 C C . GLY B 1 78 ? -2.197 21.172 12.367 1 98.75 78 GLY B C 1
ATOM 1908 O O . GLY B 1 78 ? -1.017 21.484 12.531 1 98.75 78 GLY B O 1
ATOM 1909 N N . LYS B 1 79 ? -3.146 22.047 12.289 1 98.38 79 LYS B N 1
ATOM 1910 C CA . LYS B 1 79 ? -2.893 23.484 12.367 1 98.38 79 LYS B CA 1
ATOM 1911 C C . LYS B 1 79 ? -2.338 23.875 13.734 1 98.38 79 LYS B C 1
ATOM 1913 O O . LYS B 1 79 ? -1.412 24.672 13.828 1 98.38 79 LYS B O 1
ATOM 1918 N N . ALA B 1 80 ? -2.955 23.281 14.719 1 98.38 80 ALA B N 1
ATOM 1919 C CA . ALA B 1 80 ? -2.5 23.578 16.078 1 98.38 80 ALA B CA 1
ATOM 1920 C C . ALA B 1 80 ? -1.04 23.172 16.266 1 98.38 80 ALA B C 1
ATOM 1922 O O . ALA B 1 80 ? -0.266 23.891 16.891 1 98.38 80 ALA B O 1
ATOM 1923 N N . VAL B 1 81 ? -0.684 22.031 15.75 1 98.69 81 VAL B N 1
ATOM 1924 C CA . VAL B 1 81 ? 0.684 21.547 15.867 1 98.69 81 VAL B CA 1
ATOM 1925 C C . VAL B 1 81 ? 1.642 22.5 15.156 1 98.69 81 VAL B C 1
ATOM 1927 O O . VAL B 1 81 ? 2.693 22.844 15.695 1 98.69 81 VAL B O 1
ATOM 1930 N N . LEU B 1 82 ? 1.254 22.938 13.945 1 98.5 82 LEU B N 1
ATOM 1931 C CA . LEU B 1 82 ? 2.094 23.891 13.234 1 98.5 82 LEU B CA 1
ATOM 1932 C C . LEU B 1 82 ? 2.258 25.172 14.047 1 98.5 82 LEU B C 1
ATOM 1934 O O . LEU B 1 82 ? 3.367 25.703 14.172 1 98.5 82 LEU B O 1
ATOM 1938 N N . HIS B 1 83 ? 1.186 25.672 14.562 1 97.75 83 HIS B N 1
ATOM 1939 C CA . HIS B 1 83 ? 1.224 26.859 15.391 1 97.75 83 HIS B CA 1
ATOM 1940 C C . HIS B 1 83 ? 2.156 26.688 16.578 1 97.75 83 HIS B C 1
ATOM 1942 O O . HIS B 1 83 ? 2.977 27.562 16.875 1 97.75 83 HIS B O 1
ATOM 1948 N N . ASP B 1 84 ? 1.978 25.547 17.219 1 97.75 84 ASP B N 1
ATOM 1949 C CA . ASP B 1 84 ? 2.812 25.234 18.375 1 97.75 84 ASP B CA 1
ATOM 1950 C C . ASP B 1 84 ? 4.293 25.203 18 1 97.75 84 ASP B C 1
ATOM 1952 O O . ASP B 1 84 ? 5.16 25.453 18.844 1 97.75 84 ASP B O 1
ATOM 1956 N N . GLN B 1 85 ? 4.59 24.953 16.75 1 97.38 85 GLN B N 1
ATOM 1957 C CA . GLN B 1 85 ? 5.965 24.859 16.281 1 97.38 85 GLN B CA 1
ATOM 1958 C C . GLN B 1 85 ? 6.449 26.188 15.727 1 97.38 85 GLN B C 1
ATOM 1960 O O . GLN B 1 85 ? 7.531 26.281 15.148 1 97.38 85 GLN B O 1
ATOM 1965 N N . GLY B 1 86 ? 5.574 27.203 15.75 1 96.69 86 GLY B N 1
ATOM 1966 C CA . GLY B 1 86 ? 5.965 28.562 15.375 1 96.69 86 GLY B CA 1
ATOM 1967 C C . GLY B 1 86 ? 5.605 28.906 13.945 1 96.69 86 GLY B C 1
ATOM 1968 O O . GLY B 1 86 ? 6.004 29.969 13.445 1 96.69 86 GLY B O 1
ATOM 1969 N N . ILE B 1 87 ? 4.969 27.969 13.312 1 96.31 87 ILE B N 1
ATOM 1970 C CA . ILE B 1 87 ? 4.508 28.25 11.953 1 96.31 87 ILE B CA 1
ATOM 1971 C C . ILE B 1 87 ? 3.172 28.984 12.008 1 96.31 87 ILE B C 1
ATOM 1973 O O . ILE B 1 87 ? 2.145 28.406 12.359 1 96.31 87 ILE B O 1
ATOM 1977 N N . THR B 1 88 ? 3.244 30.234 11.656 1 90.94 88 THR B N 1
ATOM 1978 C CA . THR B 1 88 ? 2.039 31.047 11.797 1 90.94 88 THR B CA 1
ATOM 1979 C C . THR B 1 88 ? 1.509 31.469 10.438 1 90.94 88 THR B C 1
ATOM 1981 O O . THR B 1 88 ? 0.371 31.938 10.32 1 90.94 88 THR B O 1
ATOM 1984 N N . ASP B 1 89 ? 2.383 31.375 9.391 1 91.75 89 ASP B N 1
ATOM 1985 C CA . ASP B 1 89 ? 1.92 31.672 8.039 1 91.75 89 ASP B CA 1
ATOM 1986 C C . ASP B 1 89 ? 1.108 30.516 7.465 1 91.75 89 ASP B C 1
ATOM 1988 O O . ASP B 1 89 ? 1.674 29.547 6.945 1 91.75 89 ASP B O 1
ATOM 1992 N N . MET B 1 90 ? -0.125 30.594 7.484 1 90.12 90 MET B N 1
ATOM 1993 C CA . MET B 1 90 ? -1.009 29.5 7.086 1 90.12 90 MET B CA 1
ATOM 1994 C C . MET B 1 90 ? -1.204 29.484 5.57 1 90.12 90 MET B C 1
ATOM 1996 O O . MET B 1 90 ? -1.85 28.594 5.035 1 90.12 90 MET B O 1
ATOM 2000 N N . THR B 1 91 ? -0.556 30.406 4.863 1 93.19 91 THR B N 1
ATOM 2001 C CA . THR B 1 91 ? -0.674 30.406 3.408 1 93.19 91 THR B CA 1
ATOM 2002 C C . THR B 1 91 ? 0.373 29.5 2.773 1 93.19 91 THR B C 1
ATOM 2004 O O . THR B 1 91 ? 0.282 29.172 1.59 1 93.19 91 THR B O 1
ATOM 2007 N N . ASP B 1 92 ? 1.309 29.125 3.533 1 96.88 92 ASP B N 1
ATOM 2008 C CA . ASP B 1 92 ? 2.383 28.297 3.012 1 96.88 92 ASP B CA 1
ATOM 2009 C C . ASP B 1 92 ? 2.363 26.906 3.656 1 96.88 92 ASP B C 1
ATOM 2011 O O . ASP B 1 92 ? 3.402 26.406 4.078 1 96.88 92 ASP B O 1
ATOM 2015 N N . ILE B 1 93 ? 1.19 26.359 3.9 1 98.31 93 ILE B N 1
ATOM 2016 C CA . ILE B 1 93 ? 1.045 25.016 4.449 1 98.31 93 ILE B CA 1
ATOM 2017 C C . ILE B 1 93 ? 0.236 24.141 3.488 1 98.31 93 ILE B C 1
ATOM 2019 O O . ILE B 1 93 ? -0.47 24.656 2.619 1 98.31 93 ILE B O 1
ATOM 2023 N N . ARG B 1 94 ? 0.356 22.859 3.576 1 98.31 94 ARG B N 1
ATOM 2024 C CA . ARG B 1 94 ? -0.421 21.891 2.82 1 98.31 94 ARG B CA 1
ATOM 2025 C C . ARG B 1 94 ? -0.9 20.75 3.723 1 98.31 94 ARG B C 1
ATOM 2027 O O . ARG B 1 94 ? -0.104 20.156 4.445 1 98.31 94 ARG B O 1
ATOM 2034 N N . MET B 1 95 ? -2.174 20.578 3.777 1 98.81 95 MET B N 1
ATOM 2035 C CA . MET B 1 95 ? -2.787 19.484 4.52 1 98.81 95 MET B CA 1
ATOM 2036 C C . MET B 1 95 ? -3.674 18.641 3.609 1 98.81 95 MET B C 1
ATOM 2038 O O . MET B 1 95 ? -4.527 19.172 2.898 1 98.81 95 MET B O 1
ATOM 2042 N N . GLY B 1 96 ? -3.445 17.328 3.584 1 98.69 96 GLY B N 1
ATOM 2043 C CA . GLY B 1 96 ? -4.242 16.469 2.721 1 98.69 96 GLY B CA 1
ATOM 2044 C C . GLY B 1 96 ? -3.965 15 2.926 1 98.69 96 GLY B C 1
ATOM 2045 O O . GLY B 1 96 ? -3.291 14.609 3.885 1 98.69 96 GLY B O 1
ATOM 2046 N N . PHE B 1 97 ? -4.574 14.211 2.111 1 98.38 97 PHE B N 1
ATOM 2047 C CA . PHE B 1 97 ? -4.535 12.758 2.199 1 98.38 97 PHE B CA 1
ATOM 2048 C C . PHE B 1 97 ? -4.062 12.148 0.886 1 98.38 97 PHE B C 1
ATOM 2050 O O . PHE B 1 97 ? -4.426 12.625 -0.192 1 98.38 97 PHE B O 1
ATOM 2057 N N . HIS B 1 98 ? -3.303 11.094 1.044 1 96.5 98 HIS B N 1
ATOM 2058 C CA . HIS B 1 98 ? -3.084 10.258 -0.132 1 96.5 98 HIS B CA 1
ATOM 2059 C C . HIS B 1 98 ? -4.328 9.445 -0.471 1 96.5 98 HIS B C 1
ATOM 2061 O O . HIS B 1 98 ? -5.062 9.023 0.425 1 96.5 98 HIS B O 1
ATOM 2067 N N . GLN B 1 99 ? -4.43 9.195 -1.771 1 93.44 99 GLN B N 1
ATOM 2068 C CA . GLN B 1 99 ? -5.562 8.422 -2.27 1 93.44 99 GLN B CA 1
ATOM 2069 C C . GLN B 1 99 ? -5.113 7.051 -2.771 1 93.44 99 GLN B C 1
ATOM 2071 O O . GLN B 1 99 ? -4.047 6.922 -3.373 1 93.44 99 GLN B O 1
ATOM 2076 N N . PRO B 1 100 ? -5.996 6.043 -2.48 1 90.19 100 PRO B N 1
ATOM 2077 C CA . PRO B 1 100 ? -5.684 4.766 -3.127 1 90.19 100 PRO B CA 1
ATOM 2078 C C . PRO B 1 100 ? -5.617 4.875 -4.648 1 90.19 100 PRO B C 1
ATOM 2080 O O . PRO B 1 100 ? -6.398 5.617 -5.254 1 90.19 100 PRO B O 1
ATOM 2083 N N . PRO B 1 101 ? -4.605 4.102 -5.391 1 88.81 101 PRO B N 1
ATOM 2084 C CA . PRO B 1 101 ? -3.664 3.135 -4.82 1 88.81 101 PRO B CA 1
ATOM 2085 C C . PRO B 1 101 ? -2.346 3.775 -4.391 1 88.81 101 PRO B C 1
ATOM 2087 O O . PRO B 1 101 ? -1.323 3.092 -4.301 1 88.81 101 PRO B O 1
ATOM 2090 N N . PHE B 1 102 ? -2.307 5.059 -4.121 1 91.44 102 PHE B N 1
ATOM 2091 C CA . PHE B 1 102 ? -1.078 5.781 -3.812 1 91.44 102 PHE B CA 1
ATOM 2092 C C . PHE B 1 102 ? -0.921 5.965 -2.309 1 91.44 102 PHE B C 1
ATOM 2094 O O . PHE B 1 102 ? -0.548 7.043 -1.845 1 91.44 102 PHE B O 1
ATOM 2101 N N . ILE B 1 103 ? -1.257 4.914 -1.625 1 93.56 103 ILE B N 1
ATOM 2102 C CA . ILE B 1 103 ? -1.087 4.914 -0.176 1 93.56 103 ILE B CA 1
ATOM 2103 C C . ILE B 1 103 ? -0.038 3.877 0.221 1 93.56 103 ILE B C 1
ATOM 2105 O O . ILE B 1 103 ? 0.043 2.805 -0.383 1 93.56 103 ILE B O 1
ATOM 2109 N N . SER B 1 104 ? 0.771 4.23 1.229 1 90.38 104 SER B N 1
ATOM 2110 C CA . SER B 1 104 ? 1.811 3.311 1.675 1 90.38 104 SER B CA 1
ATOM 2111 C C . SER B 1 104 ? 1.422 2.629 2.982 1 90.38 104 SER B C 1
ATOM 2113 O O . SER B 1 104 ? 1.988 1.595 3.342 1 90.38 104 SER B O 1
ATOM 2115 N N . VAL B 1 105 ? 0.621 3.295 3.75 1 94.44 105 VAL B N 1
ATOM 2116 C CA . VAL B 1 105 ? 0.106 2.762 5.008 1 94.44 105 VAL B CA 1
ATOM 2117 C C . VAL B 1 105 ? -1.421 2.736 4.973 1 94.44 105 VAL B C 1
ATOM 2119 O O . VAL B 1 105 ? -2.057 3.73 4.609 1 94.44 105 VAL B O 1
ATOM 2122 N N . ASN B 1 106 ? -1.963 1.564 5.266 1 94.5 106 ASN B N 1
ATOM 2123 C CA . ASN B 1 106 ? -3.41 1.401 5.199 1 94.5 106 ASN B CA 1
ATOM 2124 C C . ASN B 1 106 ? -4.09 1.862 6.484 1 94.5 106 ASN B C 1
ATOM 2126 O O . ASN B 1 106 ? -4.809 1.091 7.125 1 94.5 106 ASN B O 1
ATOM 2130 N N . HIS B 1 107 ? -3.877 3.041 6.82 1 97.88 107 HIS B N 1
ATOM 2131 C CA . HIS B 1 107 ? -4.496 3.754 7.934 1 97.88 107 HIS B CA 1
ATOM 2132 C C . HIS B 1 107 ? -4.617 5.242 7.633 1 97.88 107 HIS B C 1
ATOM 2134 O O . HIS B 1 107 ? -3.613 5.914 7.387 1 97.88 107 HIS B O 1
ATOM 2140 N N . LEU B 1 108 ? -5.863 5.652 7.633 1 98.44 108 LEU B N 1
ATOM 2141 C CA . LEU B 1 108 ? -6.133 7.051 7.316 1 98.44 108 LEU B CA 1
ATOM 2142 C C . LEU B 1 108 ? -5.195 7.973 8.086 1 98.44 108 LEU B C 1
ATOM 2144 O O . LEU B 1 108 ? -5.031 7.824 9.297 1 98.44 108 LEU B O 1
ATOM 2148 N N . HIS B 1 109 ? -4.527 8.859 7.402 1 98.88 109 HIS B N 1
ATOM 2149 C CA . HIS B 1 109 ? -3.68 9.836 8.07 1 98.88 109 HIS B CA 1
ATOM 2150 C C . HIS B 1 109 ? -3.594 11.133 7.27 1 98.88 109 HIS B C 1
ATOM 2152 O O . HIS B 1 109 ? -3.479 11.102 6.043 1 98.88 109 HIS B O 1
ATOM 2158 N N . LEU B 1 110 ? -3.705 12.297 7.891 1 98.94 110 LEU B N 1
ATOM 2159 C CA . LEU B 1 110 ? -3.547 13.625 7.316 1 98.94 110 LEU B CA 1
ATOM 2160 C C . LEU B 1 110 ? -2.08 14.047 7.309 1 98.94 110 LEU B C 1
ATOM 2162 O O . LEU B 1 110 ? -1.419 14.023 8.352 1 98.94 110 LEU B O 1
ATOM 2166 N N . HIS B 1 111 ? -1.592 14.281 6.133 1 98.94 111 HIS B N 1
ATOM 2167 C CA . HIS B 1 111 ? -0.277 14.906 6.02 1 98.94 111 HIS B CA 1
ATOM 2168 C C . HIS B 1 111 ? -0.353 16.406 6.293 1 98.94 111 HIS B C 1
ATOM 2170 O O . HIS B 1 111 ? -1.158 17.109 5.684 1 98.94 111 HIS B O 1
ATOM 2176 N N . VAL B 1 112 ? 0.464 16.859 7.184 1 98.88 112 VAL B N 1
ATOM 2177 C CA . VAL B 1 112 ? 0.608 18.281 7.527 1 98.88 112 VAL B CA 1
ATOM 2178 C C . VAL B 1 112 ? 2.012 18.75 7.164 1 98.88 112 VAL B C 1
ATOM 2180 O O . VAL B 1 112 ? 2.986 18.406 7.832 1 98.88 112 VAL B O 1
ATOM 2183 N N . LEU B 1 113 ? 2.053 19.609 6.086 1 98.81 113 LEU B N 1
ATOM 2184 C CA . LEU B 1 113 ? 3.354 19.984 5.551 1 98.81 113 LEU B CA 1
ATOM 2185 C C . LEU B 1 113 ? 3.545 21.5 5.621 1 98.81 113 LEU B C 1
ATOM 2187 O O . LEU B 1 113 ? 2.617 22.266 5.336 1 98.81 113 LEU B O 1
ATOM 2191 N N . ALA B 1 114 ? 4.719 21.922 6.066 1 98.62 114 ALA B N 1
ATOM 2192 C CA . ALA B 1 114 ? 5.086 23.344 6.102 1 98.62 114 ALA B CA 1
ATOM 2193 C C . ALA B 1 114 ? 6.602 23.516 6.129 1 98.62 114 ALA B C 1
ATOM 2195 O O . ALA B 1 114 ? 7.312 22.703 6.734 1 98.62 114 ALA B O 1
ATOM 2196 N N . PRO B 1 115 ? 7.094 24.562 5.402 1 98.25 115 PRO B N 1
ATOM 2197 C CA . PRO B 1 115 ? 6.375 25.328 4.371 1 98.25 115 PRO B CA 1
ATOM 2198 C C . PRO B 1 115 ? 6.273 24.562 3.049 1 98.25 115 PRO B C 1
ATOM 2200 O O . PRO B 1 115 ? 7.152 23.766 2.727 1 98.25 115 PRO B O 1
ATOM 2203 N N . VAL B 1 116 ? 5.207 24.703 2.338 1 97.75 116 VAL B N 1
ATOM 2204 C CA . VAL B 1 116 ? 4.988 24.062 1.046 1 97.75 116 VAL B CA 1
ATOM 2205 C C . VAL B 1 116 ? 6.16 24.359 0.113 1 97.75 116 VAL B C 1
ATOM 2207 O O . VAL B 1 116 ? 6.582 23.5 -0.661 1 97.75 116 VAL B O 1
ATOM 2210 N N . SER B 1 117 ? 6.625 25.516 0.154 1 96.44 117 SER B N 1
ATOM 2211 C CA . SER B 1 117 ? 7.688 26 -0.725 1 96.44 117 SER B CA 1
ATOM 2212 C C . SER B 1 117 ? 8.961 25.188 -0.543 1 96.44 117 SER B C 1
ATOM 2214 O O . SER B 1 117 ? 9.883 25.266 -1.361 1 96.44 117 SER B O 1
ATOM 2216 N N . GLN B 1 118 ? 9.047 24.375 0.496 1 97.56 118 GLN B N 1
ATOM 2217 C CA . GLN B 1 118 ? 10.266 23.625 0.757 1 97.56 118 GLN B CA 1
ATOM 2218 C C . GLN B 1 118 ? 10.016 22.125 0.679 1 97.56 118 GLN B C 1
ATOM 2220 O O . GLN B 1 118 ? 10.805 21.328 1.188 1 97.56 118 GLN B O 1
ATOM 2225 N N . ILE B 1 119 ? 8.914 21.781 0.11 1 97.5 119 ILE B N 1
ATOM 2226 C CA . ILE B 1 119 ? 8.711 20.359 -0.184 1 97.5 119 ILE B CA 1
ATOM 2227 C C . ILE B 1 119 ? 9.766 19.891 -1.186 1 97.5 119 ILE B C 1
ATOM 2229 O O . ILE B 1 119 ? 10.031 20.562 -2.182 1 97.5 119 ILE B O 1
ATOM 2233 N N . SER B 1 120 ? 10.328 18.781 -0.86 1 96.5 120 SER B N 1
ATOM 2234 C CA . SER B 1 120 ? 11.383 18.25 -1.718 1 96.5 120 SER B CA 1
ATOM 2235 C C . SER B 1 120 ? 10.891 18.047 -3.145 1 96.5 120 SER B C 1
ATOM 2237 O O . SER B 1 120 ? 9.773 17.562 -3.357 1 96.5 120 SER B O 1
ATOM 2239 N N . LYS B 1 121 ? 11.68 18.344 -4.121 1 93.06 121 LYS B N 1
ATOM 2240 C CA . LYS B 1 121 ? 11.312 18.203 -5.527 1 93.06 121 LYS B CA 1
ATOM 2241 C C . LYS B 1 121 ? 11.086 16.734 -5.891 1 93.06 121 LYS B C 1
ATOM 2243 O O . LYS B 1 121 ? 10.188 16.422 -6.676 1 93.06 121 LYS B O 1
ATOM 2248 N N . TYR B 1 122 ? 11.867 15.906 -5.281 1 91.25 122 TYR B N 1
ATOM 2249 C CA . TYR B 1 122 ? 11.805 14.492 -5.617 1 91.25 122 TYR B CA 1
ATOM 2250 C C . TYR B 1 122 ? 10.523 13.859 -5.098 1 91.25 122 TYR B C 1
ATOM 2252 O O . TYR B 1 122 ? 10.07 12.836 -5.613 1 91.25 122 TYR B O 1
ATOM 2260 N N . MET B 1 123 ? 9.859 14.492 -4.078 1 93.5 123 MET B N 1
ATOM 2261 C CA . MET B 1 123 ? 8.648 13.93 -3.482 1 93.5 123 MET B CA 1
ATOM 2262 C C . MET B 1 123 ? 7.426 14.766 -3.848 1 93.5 123 MET B C 1
ATOM 2264 O O . MET B 1 123 ? 6.305 14.438 -3.455 1 93.5 123 MET B O 1
ATOM 2268 N N . ALA B 1 124 ? 7.641 15.742 -4.613 1 93.62 124 ALA B N 1
ATOM 2269 C CA . ALA B 1 124 ?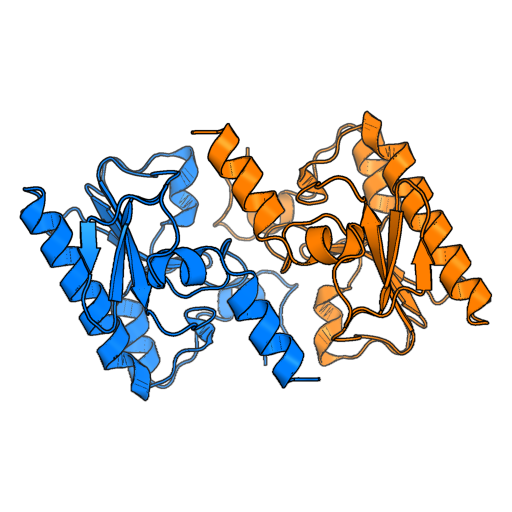 6.59 16.734 -4.852 1 93.62 124 ALA B CA 1
ATOM 2270 C C . ALA B 1 124 ? 5.352 16.078 -5.461 1 93.62 124 ALA B C 1
ATOM 2272 O O . ALA B 1 124 ? 4.223 16.453 -5.137 1 93.62 124 ALA B O 1
ATOM 2273 N N . TYR B 1 125 ? 5.477 15.164 -6.297 1 89.44 125 TYR B N 1
ATOM 2274 C CA . TYR B 1 125 ? 4.367 14.516 -6.988 1 89.44 125 TYR B CA 1
ATOM 2275 C C . TYR B 1 125 ? 3.408 13.867 -5.996 1 89.44 125 TYR B C 1
ATOM 2277 O O . TYR B 1 125 ? 2.203 13.789 -6.246 1 89.44 125 TYR B O 1
ATOM 2285 N N . LYS B 1 126 ? 3.926 13.492 -4.871 1 94.56 126 LYS B N 1
ATOM 2286 C CA . LYS B 1 126 ? 3.125 12.797 -3.865 1 94.56 126 LYS B CA 1
ATOM 2287 C C . LYS B 1 126 ? 2.189 13.758 -3.143 1 94.56 126 LYS B C 1
ATOM 2289 O O . LYS B 1 126 ? 1.216 13.336 -2.518 1 94.56 126 LYS B O 1
ATOM 2294 N N . PHE B 1 127 ? 2.523 15.047 -3.303 1 96.81 127 PHE B N 1
ATOM 2295 C CA . PHE B 1 127 ? 1.807 15.992 -2.453 1 96.81 127 PHE B CA 1
ATOM 2296 C C . PHE B 1 127 ? 1.187 17.109 -3.285 1 96.81 127 PHE B C 1
ATOM 2298 O O . PHE B 1 127 ? 0.838 18.172 -2.756 1 96.81 127 PHE B O 1
ATOM 2305 N N . THR B 1 128 ? 1.082 16.875 -4.613 1 94.31 128 THR B N 1
ATOM 2306 C CA . THR B 1 128 ? 0.435 17.844 -5.48 1 94.31 128 THR B CA 1
ATOM 2307 C C . THR B 1 128 ? -1.082 17.797 -5.324 1 94.31 128 THR B C 1
ATOM 2309 O O . THR B 1 128 ? -1.693 16.734 -5.527 1 94.31 128 THR B O 1
ATOM 2312 N N . PRO B 1 129 ? -1.655 18.922 -5.039 1 95.56 129 PRO B N 1
ATOM 2313 C CA . PRO B 1 129 ? -3.086 18.938 -4.723 1 95.56 129 PRO B CA 1
ATOM 2314 C C . PRO B 1 129 ? -3.955 18.516 -5.906 1 95.56 129 PRO B C 1
ATOM 2316 O O . PRO B 1 129 ? -3.658 18.875 -7.051 1 95.56 129 PRO B O 1
ATOM 2319 N N . GLU B 1 130 ? -4.996 17.75 -5.512 1 93.44 130 GLU B N 1
ATOM 2320 C CA . GLU B 1 130 ? -6.074 17.391 -6.43 1 93.44 130 GLU B CA 1
ATOM 2321 C C . GLU B 1 130 ? -5.539 16.641 -7.648 1 93.44 130 GLU B C 1
ATOM 2323 O O . GLU B 1 130 ? -5.891 16.969 -8.789 1 93.44 130 GLU B O 1
ATOM 2328 N N . THR B 1 131 ? -4.613 15.828 -7.426 1 90.19 131 THR B N 1
ATOM 2329 C CA . THR B 1 131 ? -4.129 14.82 -8.359 1 90.19 131 THR B CA 1
ATOM 2330 C C . THR B 1 131 ? -4.434 13.414 -7.848 1 90.19 131 THR B C 1
ATOM 2332 O O . THR B 1 131 ? -4.973 13.25 -6.75 1 90.19 131 THR B O 1
ATOM 2335 N N . CYS B 1 132 ? -4.145 12.438 -8.555 1 87.31 132 CYS B N 1
ATOM 2336 C CA . CYS B 1 132 ? -4.453 11.055 -8.188 1 87.31 132 CYS B CA 1
ATOM 2337 C C . CYS B 1 132 ? -3.82 10.695 -6.848 1 87.31 132 CYS B C 1
ATOM 2339 O O . CYS B 1 132 ? -4.48 10.125 -5.977 1 87.31 132 CYS B O 1
ATOM 2341 N N . PRO B 1 133 ? -2.633 11.109 -6.598 1 91.44 133 PRO B N 1
ATOM 2342 C CA . PRO B 1 133 ? -1.999 10.672 -5.352 1 91.44 133 PRO B CA 1
ATOM 2343 C C . PRO B 1 133 ? -2.492 11.453 -4.133 1 91.44 133 PRO B C 1
ATOM 2345 O O . PRO B 1 133 ? -2.389 10.969 -3.004 1 91.44 133 PRO B O 1
ATOM 2348 N N . PHE B 1 134 ? -3.047 12.711 -4.418 1 95.25 134 PHE B N 1
ATOM 2349 C CA . PHE B 1 134 ? -3.18 13.562 -3.246 1 95.25 134 PHE B CA 1
ATOM 2350 C C . PHE B 1 134 ? -4.422 14.438 -3.355 1 95.25 134 PHE B C 1
ATOM 2352 O O . PHE B 1 134 ? -4.617 15.125 -4.359 1 95.25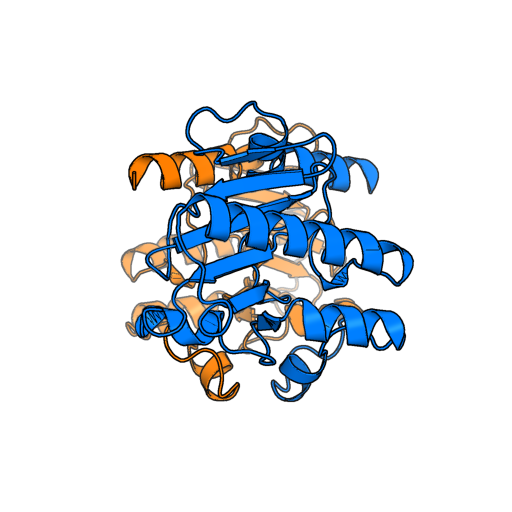 134 PHE B O 1
ATOM 2359 N N . VAL B 1 135 ? -5.199 14.5 -2.295 1 96.06 135 VAL B N 1
ATOM 2360 C CA . VAL B 1 135 ? -6.371 15.359 -2.18 1 96.06 135 VAL B CA 1
ATOM 2361 C C . VAL B 1 135 ? -6.273 16.203 -0.908 1 96.06 135 VAL B C 1
ATOM 2363 O O . VAL B 1 135 ? -5.926 15.688 0.158 1 96.06 135 VAL B O 1
ATOM 2366 N N . THR B 1 136 ? -6.465 17.484 -0.964 1 97.69 136 THR B N 1
ATOM 2367 C CA . THR B 1 136 ? -6.422 18.359 0.208 1 97.69 136 THR B CA 1
ATOM 2368 C C . THR B 1 136 ? -7.59 18.062 1.144 1 97.69 136 THR B C 1
ATOM 2370 O O . THR B 1 136 ? -8.625 17.547 0.709 1 97.69 136 THR B O 1
ATOM 2373 N N . GLU B 1 137 ? -7.371 18.359 2.436 1 98.06 137 GLU B N 1
ATOM 2374 C CA . GLU B 1 137 ? -8.438 18.094 3.395 1 98.06 137 GLU B CA 1
ATOM 2375 C C . GLU B 1 137 ? -9.688 18.906 3.072 1 98.06 137 GLU B C 1
ATOM 2377 O O . GLU B 1 137 ? -10.812 18.422 3.254 1 98.06 137 GLU B O 1
ATOM 2382 N N . GLU B 1 138 ? -9.547 20.109 2.525 1 96.94 138 GLU B N 1
ATOM 2383 C CA . GLU B 1 138 ? -10.688 20.938 2.139 1 96.94 138 GLU B CA 1
ATOM 2384 C C . GLU B 1 138 ? -11.469 20.297 0.993 1 96.94 138 GLU B C 1
ATOM 2386 O O . GLU B 1 138 ? -12.695 20.188 1.053 1 96.94 138 GLU B O 1
ATOM 2391 N N . SER B 1 139 ? -10.758 19.906 0.007 1 96.38 139 SER B N 1
ATOM 2392 C CA . SER B 1 139 ? -11.398 19.281 -1.144 1 96.38 139 SER B CA 1
ATOM 2393 C C . SER B 1 139 ? -12.109 17.984 -0.747 1 96.38 139 SER B C 1
ATOM 2395 O O . SER B 1 139 ? -13.203 17.688 -1.24 1 96.38 139 SER B O 1
ATOM 2397 N N . LEU B 1 140 ? -11.516 17.219 0.097 1 97.06 140 LEU B N 1
ATOM 2398 C CA . LEU B 1 140 ? -12.125 15.969 0.56 1 97.06 140 LEU B CA 1
ATOM 2399 C C . LEU B 1 140 ? -13.438 16.234 1.282 1 97.06 140 LEU B C 1
ATOM 2401 O O . LEU B 1 140 ? -14.43 15.547 1.051 1 97.06 140 LEU B O 1
ATOM 2405 N N . ARG B 1 141 ? -13.43 17.234 2.154 1 97.19 141 ARG B N 1
ATOM 2406 C CA . ARG B 1 141 ? -14.664 17.578 2.865 1 97.19 141 ARG B CA 1
ATOM 2407 C C . ARG B 1 141 ? -15.766 17.969 1.893 1 97.19 141 ARG B C 1
ATOM 2409 O O . ARG B 1 141 ? -16.922 17.578 2.064 1 97.19 141 ARG B O 1
ATOM 2416 N N . LYS B 1 142 ? -15.406 18.766 0.898 1 96.19 142 LYS B N 1
ATOM 2417 C CA . LYS B 1 142 ? -16.375 19.172 -0.109 1 96.19 142 LYS B CA 1
ATOM 2418 C C . LYS B 1 142 ? -16.953 17.953 -0.841 1 96.19 142 LYS B C 1
ATOM 2420 O O . LYS B 1 142 ? -18.156 17.875 -1.071 1 96.19 142 LYS B O 1
ATOM 2425 N N . ARG B 1 143 ? -16.094 17.047 -1.159 1 94.12 143 ARG B N 1
ATOM 2426 C CA . ARG B 1 143 ? -16.516 15.844 -1.87 1 94.12 143 ARG B CA 1
ATOM 2427 C C . ARG B 1 143 ? -17.453 15.008 -1.013 1 94.12 143 ARG B C 1
ATOM 2429 O O . ARG B 1 143 ? -18.469 14.484 -1.506 1 94.12 143 ARG B O 1
ATOM 2436 N N . LEU B 1 144 ? -17.062 14.883 0.234 1 94.88 144 LEU B N 1
ATOM 2437 C CA . LEU B 1 144 ? -17.875 14.109 1.153 1 94.88 144 LEU B CA 1
ATOM 2438 C C . LEU B 1 144 ? -19.266 14.742 1.312 1 94.88 144 LEU B C 1
ATOM 2440 O O . LEU B 1 144 ? -20.266 14.03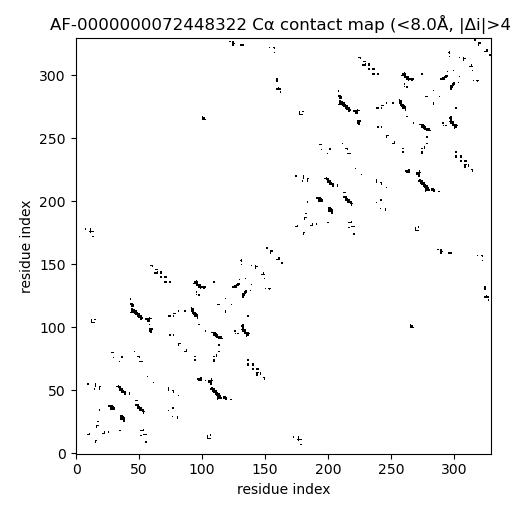1 1.359 1 94.88 144 LEU B O 1
ATOM 2444 N N . LYS B 1 145 ? -19.297 15.961 1.355 1 94.62 145 LYS B N 1
ATOM 2445 C CA . LYS B 1 145 ? -20.562 16.688 1.487 1 94.62 145 LYS B CA 1
ATOM 2446 C C . LYS B 1 145 ? -21.438 16.469 0.268 1 94.62 145 LYS B C 1
ATOM 2448 O O . LYS B 1 145 ? -22.672 16.344 0.396 1 94.62 145 LYS B O 1
ATOM 2453 N N . ALA B 1 146 ? -20.828 16.375 -0.887 1 91.75 146 ALA B N 1
ATOM 2454 C CA . ALA B 1 146 ? -21.562 16.234 -2.143 1 91.75 146 ALA B CA 1
ATOM 2455 C C . ALA B 1 146 ? -21.906 14.773 -2.414 1 91.75 146 ALA B C 1
ATOM 2457 O O . ALA B 1 146 ? -22.578 14.461 -3.404 1 91.75 146 ALA B O 1
ATOM 2458 N N . ASN B 1 147 ? -21.547 13.891 -1.56 1 81.56 147 ASN B N 1
ATOM 2459 C CA . ASN B 1 147 ? -21.703 12.453 -1.772 1 81.56 147 ASN B CA 1
ATOM 2460 C C . ASN B 1 147 ? -21.062 12.008 -3.084 1 81.56 147 ASN B C 1
ATOM 2462 O O . ASN B 1 147 ? -21.641 11.219 -3.83 1 81.56 147 ASN B O 1
ATOM 2466 N N . ASN B 1 148 ? -20.047 12.805 -3.395 1 67.62 148 ASN B N 1
ATOM 2467 C CA . ASN B 1 148 ? -19.266 12.477 -4.586 1 67.62 148 ASN B CA 1
ATOM 2468 C C . ASN B 1 148 ? -18.062 11.594 -4.254 1 67.62 148 ASN B C 1
ATOM 2470 O O . ASN B 1 148 ? -17.156 12.023 -3.555 1 67.62 148 ASN B O 1
ATOM 2474 N N . PRO B 1 149 ? -18.219 10.406 -4.543 1 57.59 149 PRO B N 1
ATOM 2475 C CA . PRO B 1 149 ? -17.141 9.508 -4.164 1 57.59 149 PRO B CA 1
ATOM 2476 C C . PRO B 1 149 ? -15.773 9.977 -4.68 1 57.59 149 PRO B C 1
ATOM 2478 O O . PRO B 1 149 ? -15.711 10.773 -5.617 1 57.59 149 PRO B O 1
ATOM 2481 N N . LEU B 1 150 ? -14.617 9.672 -4.109 1 61.78 150 LEU B N 1
ATOM 2482 C CA . LEU B 1 150 ? -13.234 10.031 -4.383 1 61.78 150 LEU B CA 1
ATOM 2483 C C . LEU B 1 150 ? -12.922 9.906 -5.871 1 61.78 150 LEU B C 1
ATOM 2485 O O . LEU B 1 150 ? -13.609 9.18 -6.594 1 61.78 150 LEU B O 1
ATOM 2489 N N . LEU B 1 151 ? -11.969 10.766 -6.371 1 55.81 151 LEU B N 1
ATOM 2490 C CA . LEU B 1 151 ? -11.547 10.914 -7.758 1 55.81 151 LEU B CA 1
ATOM 2491 C C . LEU B 1 151 ? -11.234 9.555 -8.383 1 55.81 151 LEU B C 1
ATOM 2493 O O . LEU B 1 151 ? -10.234 8.93 -8.039 1 55.81 151 LEU B O 1
ATOM 2497 N N . LYS B 1 152 ? -12.148 8.789 -8.531 1 50.72 152 LYS B N 1
ATOM 2498 C CA . LYS B 1 152 ? -12.023 7.531 -9.266 1 50.72 152 LYS B CA 1
ATOM 2499 C C . LYS B 1 152 ? -11.336 7.746 -10.609 1 50.72 152 LYS B C 1
ATOM 2501 O O . LYS B 1 152 ? -10.961 6.785 -11.289 1 50.72 152 LYS B O 1
ATOM 2506 N N . GLY B 1 153 ? -11.312 9.109 -10.992 1 50.25 153 GLY B N 1
ATOM 2507 C CA . GLY B 1 153 ? -10.867 9.391 -12.352 1 50.25 153 GLY B CA 1
ATOM 2508 C C . GLY B 1 153 ? -9.398 9.078 -12.57 1 50.25 153 GLY B C 1
ATOM 2509 O O . GLY B 1 153 ? -8.922 9.102 -13.711 1 50.25 153 GLY B O 1
ATOM 2510 N N . CYS B 1 154 ? -8.641 9.078 -11.492 1 53.25 154 CYS B N 1
ATOM 2511 C CA . CYS B 1 154 ? -7.227 8.891 -11.789 1 53.25 154 CYS B CA 1
ATOM 2512 C C . CYS B 1 154 ? -6.992 7.582 -12.531 1 53.25 154 CYS B C 1
ATOM 2514 O O . CYS B 1 154 ? -6.102 7.496 -13.375 1 53.25 154 CYS B O 1
ATOM 2516 N N . PHE B 1 155 ? -7.797 6.652 -12.203 1 50.19 155 PHE B N 1
ATOM 2517 C CA . PHE B 1 155 ? -7.566 5.371 -12.859 1 50.19 155 PHE B CA 1
ATOM 2518 C C . PHE B 1 155 ? -8.305 5.309 -14.195 1 50.19 155 PHE B C 1
ATOM 2520 O O . PHE B 1 155 ? -8.039 4.43 -15.016 1 50.19 155 PHE B O 1
ATOM 2527 N N . ARG B 1 156 ? -9.344 6.09 -14.281 1 44.66 156 ARG B N 1
ATOM 2528 C CA . ARG B 1 156 ? -9.977 6.012 -15.594 1 44.66 156 ARG B CA 1
ATOM 2529 C C . ARG B 1 156 ? -8.969 6.32 -16.703 1 44.66 156 ARG B C 1
ATOM 2531 O O . ARG B 1 156 ? -9.031 5.73 -17.781 1 44.66 156 ARG B O 1
ATOM 2538 N N . ASP B 1 157 ? -8.375 7.441 -16.469 1 40.69 157 ASP B N 1
ATOM 2539 C CA . ASP B 1 157 ? -7.48 7.711 -17.594 1 40.69 157 ASP B CA 1
ATOM 2540 C C . ASP B 1 157 ? -6.375 6.656 -17.672 1 40.69 157 ASP B C 1
ATOM 2542 O O . ASP B 1 157 ? -5.594 6.648 -18.625 1 40.69 157 ASP B O 1
ATOM 2546 N N . CYS B 1 158 ? -5.992 6.102 -16.453 1 39.06 158 CYS B N 1
ATOM 2547 C CA . CYS B 1 158 ? -5.238 4.875 -16.688 1 39.06 158 CYS B CA 1
ATOM 2548 C C . CYS B 1 158 ? -6.152 3.758 -17.188 1 39.06 158 CYS B C 1
ATOM 2550 O O . CYS B 1 158 ? -7.133 3.416 -16.516 1 39.06 158 CYS B O 1
ATOM 2552 N N . SER B 1 159 ? -6.531 3.553 -18.469 1 34.91 159 SER B N 1
ATOM 2553 C CA . SER B 1 159 ? -7.336 2.447 -18.969 1 34.91 159 SER B CA 1
ATOM 2554 C C . SER B 1 159 ? -7.406 1.303 -17.969 1 34.91 159 SER B C 1
ATOM 2556 O O . SER B 1 159 ? -8.07 0.293 -18.219 1 34.91 159 SER B O 1
ATOM 2558 N N . CYS B 1 160 ? -6.594 1.109 -17 1 35.62 160 CYS B N 1
ATOM 2559 C CA . CYS B 1 160 ? -6.52 -0.134 -16.234 1 35.62 160 CYS B CA 1
ATOM 2560 C C . CYS B 1 160 ? -7.602 -0.187 -15.172 1 35.62 160 CYS B C 1
ATOM 2562 O O . CYS B 1 160 ? -8.156 -1.252 -14.898 1 35.62 160 CYS B O 1
ATOM 2564 N N . VAL B 1 161 ? -7.672 0.646 -14.078 1 37.06 161 VAL B N 1
ATOM 2565 C CA . VAL B 1 161 ? -8.312 0.217 -12.844 1 37.06 161 VAL B CA 1
ATOM 2566 C C . VAL B 1 161 ? -9.789 0.624 -12.852 1 37.06 161 VAL B C 1
ATOM 2568 O O . VAL B 1 161 ? -10.117 1.79 -12.625 1 37.06 161 VAL B O 1
ATOM 2571 N N . LEU B 1 162 ? -10.641 0.395 -13.711 1 31.94 162 LEU B N 1
ATOM 2572 C CA . LEU B 1 162 ? -12.062 0.681 -13.617 1 31.94 162 LEU B CA 1
ATOM 2573 C C . LEU B 1 162 ? -12.633 0.201 -12.289 1 31.94 162 LEU B C 1
ATOM 2575 O O . LEU B 1 162 ? -13.617 0.757 -11.789 1 31.94 162 LEU B O 1
ATOM 2579 N N . TYR B 1 163 ? -12.453 -1.12 -11.758 1 32.06 163 TYR B N 1
ATOM 2580 C CA . TYR B 1 163 ? -13.477 -1.778 -10.961 1 32.06 163 TYR B CA 1
ATOM 2581 C C . TYR B 1 163 ? -13.367 -1.368 -9.492 1 32.06 163 TYR B C 1
ATOM 2583 O O . TYR B 1 163 ? -12.703 -2.039 -8.703 1 32.06 163 TYR B O 1
ATOM 2591 N N . LEU B 1 164 ? -12.938 -0.328 -9.109 1 31.02 164 LEU B N 1
ATOM 2592 C CA . LEU B 1 164 ? -12.977 -0.104 -7.664 1 31.02 164 LEU B CA 1
ATOM 2593 C C . LEU B 1 164 ? -14.414 0.078 -7.184 1 31.02 164 LEU B C 1
ATOM 2595 O O . LEU B 1 164 ? -14.648 0.688 -6.137 1 31.02 164 LEU B O 1
ATOM 2599 N N . ASP B 1 165 ? -15.539 -0.378 -7.824 1 28.22 165 ASP B N 1
ATOM 2600 C CA . ASP B 1 165 ? -16.75 -0.259 -7.004 1 28.22 165 ASP B CA 1
ATOM 2601 C C . ASP B 1 165 ? -16.703 -1.223 -5.82 1 28.22 165 ASP B C 1
ATOM 2603 O O . ASP B 1 165 ? -16.281 -2.375 -5.969 1 28.22 165 ASP B O 1
#

Solvent-accessible surface area (backbone atoms only — not comparable to full-atom values): 18224 Å² total; per-residue (Å²): 110,69,63,60,53,52,50,47,53,50,74,33,25,66,62,48,39,45,51,70,63,73,46,84,79,67,52,72,76,48,72,62,93,56,36,32,28,28,54,47,91,76,55,53,22,89,38,29,33,34,33,28,53,51,63,91,41,50,39,69,82,72,59,49,61,87,40,44,63,55,56,50,51,46,50,50,50,46,50,48,52,39,43,75,71,68,50,73,67,75,85,41,48,44,50,23,31,50,26,84,57,51,51,92,58,80,43,37,47,36,40,34,32,29,48,50,91,53,44,38,78,72,51,37,55,59,66,38,73,74,43,60,31,9,37,31,52,66,58,49,44,54,29,35,71,66,72,44,75,70,83,60,58,54,29,49,74,38,84,54,55,73,61,78,123,110,70,62,58,52,51,51,48,52,51,73,34,25,66,63,48,39,46,52,71,64,73,47,83,78,67,52,72,75,47,72,61,95,55,39,32,27,29,54,47,91,76,54,52,21,90,37,29,33,33,32,27,53,50,62,91,41,50,39,68,81,72,59,48,61,87,40,42,63,54,54,50,52,45,49,51,50,46,50,49,52,38,43,74,72,67,50,74,67,75,84,41,49,45,52,24,31,48,27,84,57,50,51,92,60,80,44,37,46,37,40,33,33,29,47,50,92,54,43,37,79,71,54,39,56,58,65,37,71,75,44,60,32,8,37,31,52,67,58,50,43,53,29,34,72,67,72,43,73,70,82,60,58,53,29,50,74,38,84,55,54,72,60,77,122

Radius of gyration: 20.63 Å; Cα contacts (8 Å, |Δi|>4): 577; chains: 2; bounding box: 42×63×43 Å

Foldseek 3Di:
DVVVVVVCLLVPAVVLCVLVVNDPPWAWQDDDPFKTKTADPDDQAPGKIKIFTNDFDFELLRDALVCLVVLVVSVVVLVVSCVVVVNDPPVQKFWWTFDPPLDDGRGYIIIIHPRNVRGHPVCNVCRDDPANGIHGSVRSSVCNVVVNGPPPVNCVVVVPDPPPD/DVVVVVVCLLVPAVVLCVLVVNDPPWAWQDDDPFWTKTADPDDQAPGKIKIFTNDFDFELLRDALVCLVVLVVSVVVLVVSCVVVVNDPPVQKFWWGFDPPLDDGRGYIIIIHPRNVRGHPVCNVCRDDPANGIHGSVRSSVCNVVVNGPPLVNCVVVVPDPPPD

pLDDT: mean 88.65, std 18.04, range [28.09, 98.94]

Sequence (330 aa):
MAAAGLNNRIKFCIFCHIASGEDKEAEIVKKNEELVCFKDINPAAPHHYLVVPTQHIVSCSSLQKEHISLVKRMAEMGKAVLHDQGITDMTDIRMGFHQPPFISVNHLHLHVLAPVSQISKYMAYKFTPETCPFVTEESLRKRLKANNPLLKGCFRDCSCVLYLDMAAAGLNNRIKFCIFCHIASGEDKEAEIVKKNEELVCFKDINPAAPHHYLVVPTQHIVSCSSLQKEHISLVKRMAEMGKAVLHDQGITDMTDIRMGFHQPPFISVNHLHLHVLAPVSQISKYMAYKFTPETCPFVTEESLRKRLKANNPLLKGCFRDCSCVLYLD

Nearest PDB structures (foldseek):
  6cvs-assembly2_B  TM=7.810E-01  e=1.810E-08  Homo sapiens
  4ndi-assembly2_B  TM=7.789E-01  e=3.305E-08  Homo sapiens
  6cvq-assembly2_B  TM=7.800E-01  e=3.112E-08  Homo sapiens
  6j65-assembly1_B  TM=8.799E-01  e=4.400E-07  Homo sapiens
  5waa-assembly1_B  TM=8.814E-01  e=4.673E-07  Homo sapiens

Secondary structure (DSSP, 8-state):
-HHHHHHHHHHT-HHHHHHTT--SSS-EEEE-SSEEEEE-SS-SSSEEEEEEESS----GGG--GGGHHHHHHHHHHHHHHHHHTT---GGG-EEEEE-TTS-SSSS--EEEEE-GGGS-GGGGGGG-TTBTTEEEHHHHHHHHHTT--S-THHHHHSTT-----/-HHHHHHHHHHT-HHHHHHTT--SSS-EEEE-SSEEEEE-SS-SSSEEEEEEESS----GGG--GGGHHHHHHHHHHHHHHHHHTT---GGG-EEEEE-TTS-SSSS--EEEEE-GGGS-GGGGGGG-TTBTTEEEHHHHHHHHHTT--S-THHHHSSTT-----

Organism: Betta splendens (NCBI:txid158456)